Protein AF-A0A4R6UZA6-F1 (afdb_monomer_lite)

Sequence (326 aa):
MNHCKLQTLCSRYFSSGPSLLAKDLDRCASNLVLSRLASITNTPISRVKLTTLRELEGTIFPQSSVNSPSRFFLPLGVYHRLRTRFGLMCCPECLANDTAPYFRRSWRFSLLGICPIHKTPLHDHCHQCGFSYAIVRTLIGNSFRFNPQSVCLCSKCGADVRLDTTLGWYDASEREKELLIETACNLRLLFDGKLMPLVHDACSMRSFIDVLERLSRTMVSKRHGAGVHVLQKAVYSAAGINAPNTATENLLERFSPAVRMKAVAAAYWLLSDWPSRLERIDQKTPLWSSALIQNIHRIPSWYGEPIYRICYRPLASSQAKRAKAV

Structure (mmCIF, N/CA/C/O backbone):
data_AF-A0A4R6UZA6-F1
#
_entry.id   AF-A0A4R6UZA6-F1
#
loop_
_atom_site.group_PDB
_atom_site.id
_atom_site.type_symbol
_atom_site.label_atom_id
_atom_site.label_alt_id
_atom_site.label_comp_id
_atom_site.label_asym_id
_atom_site.label_entity_id
_atom_site.label_seq_id
_atom_site.pdbx_PDB_ins_code
_atom_site.Cartn_x
_atom_site.Cartn_y
_atom_site.Cartn_z
_atom_site.occupancy
_atom_site.B_iso_or_equiv
_atom_site.auth_seq_id
_atom_site.auth_comp_id
_atom_site.auth_asym_id
_atom_site.auth_atom_id
_atom_site.pdbx_PDB_model_num
ATOM 1 N N . MET A 1 1 ? 22.081 6.750 -26.168 1.00 55.97 1 MET A N 1
ATOM 2 C CA . MET A 1 1 ? 21.883 5.568 -25.289 1.00 55.97 1 MET A CA 1
ATOM 3 C C . MET A 1 1 ? 20.422 5.099 -25.173 1.00 55.97 1 MET A C 1
ATOM 5 O O . MET A 1 1 ? 20.205 4.061 -24.557 1.00 55.97 1 MET A O 1
ATOM 9 N N . ASN A 1 2 ? 19.436 5.772 -25.789 1.00 52.69 2 ASN A N 1
ATOM 10 C CA . ASN A 1 2 ? 17.998 5.652 -25.458 1.00 52.69 2 ASN A CA 1
ATOM 11 C C . ASN A 1 2 ? 17.301 4.305 -25.744 1.00 52.69 2 ASN A C 1
ATOM 13 O O . ASN A 1 2 ? 16.106 4.185 -25.509 1.00 52.69 2 ASN A O 1
ATOM 17 N N . HIS A 1 3 ? 18.024 3.277 -26.193 1.00 64.12 3 HIS A N 1
ATOM 18 C CA . HIS A 1 3 ? 17.453 1.955 -26.481 1.00 64.12 3 HIS A CA 1
ATOM 19 C C . HIS A 1 3 ? 18.346 0.794 -26.022 1.00 64.12 3 HIS A C 1
ATOM 21 O O . HIS A 1 3 ? 18.131 -0.341 -26.442 1.00 64.12 3 HIS A O 1
ATOM 27 N N . CYS A 1 4 ? 19.355 1.052 -25.180 1.00 74.00 4 CYS A N 1
ATOM 28 C CA . CYS A 1 4 ? 20.200 -0.005 -24.623 1.00 74.00 4 CYS A CA 1
ATOM 29 C C . CYS A 1 4 ? 19.380 -0.887 -23.671 1.00 74.00 4 CYS A C 1
ATOM 31 O O . CYS A 1 4 ? 18.684 -0.379 -22.791 1.00 74.00 4 CYS A O 1
ATOM 33 N N . LYS A 1 5 ? 19.462 -2.209 -23.828 1.00 79.31 5 LYS A N 1
ATOM 34 C CA . LYS A 1 5 ? 18.774 -3.151 -22.941 1.00 79.31 5 LYS A CA 1
ATOM 35 C C . LYS A 1 5 ? 19.305 -3.065 -21.509 1.00 79.31 5 LYS A C 1
ATOM 37 O O . LYS A 1 5 ? 20.501 -2.870 -21.304 1.00 79.31 5 LYS A O 1
ATOM 42 N N . LEU A 1 6 ? 18.432 -3.294 -20.523 1.00 80.50 6 LEU A N 1
ATOM 43 C CA . LEU A 1 6 ? 18.773 -3.203 -19.099 1.00 80.50 6 LEU A CA 1
ATOM 44 C C . LEU A 1 6 ? 19.989 -4.067 -18.730 1.00 80.50 6 LEU A C 1
ATOM 46 O O . LEU A 1 6 ? 20.909 -3.578 -18.085 1.00 80.50 6 LEU A O 1
ATOM 50 N N . GLN A 1 7 ? 20.041 -5.321 -19.189 1.00 79.88 7 GLN A N 1
ATOM 51 C CA . GLN A 1 7 ? 21.187 -6.202 -18.936 1.00 79.88 7 GLN A CA 1
ATOM 52 C C . GLN A 1 7 ? 22.490 -5.646 -19.525 1.00 79.88 7 GLN A C 1
ATOM 54 O O . GLN A 1 7 ? 23.511 -5.632 -18.845 1.00 79.88 7 GLN A O 1
ATOM 59 N N . THR A 1 8 ? 22.457 -5.159 -20.767 1.00 81.88 8 THR A N 1
ATOM 60 C CA . THR A 1 8 ? 23.622 -4.569 -21.437 1.00 81.88 8 THR A CA 1
ATOM 61 C C . THR A 1 8 ? 24.081 -3.299 -20.732 1.00 81.88 8 THR A C 1
ATOM 63 O O . THR A 1 8 ? 25.277 -3.118 -20.519 1.00 81.88 8 THR A O 1
ATOM 66 N N . LEU A 1 9 ? 23.144 -2.443 -20.323 1.00 84.94 9 LEU A N 1
ATOM 67 C CA . LEU A 1 9 ? 23.428 -1.244 -19.544 1.00 84.94 9 LEU A CA 1
ATOM 68 C C . LEU A 1 9 ? 24.079 -1.606 -18.203 1.00 84.94 9 LEU A C 1
ATOM 70 O O . LEU A 1 9 ? 25.122 -1.051 -17.862 1.00 84.94 9 LEU A O 1
ATOM 74 N N . CYS A 1 10 ? 23.526 -2.583 -17.481 1.00 84.94 10 CYS A N 1
ATOM 75 C CA . CYS A 1 10 ? 24.093 -3.053 -16.222 1.00 84.94 10 CYS A CA 1
ATOM 76 C C . CYS A 1 10 ? 25.506 -3.618 -16.403 1.00 84.94 10 CYS A C 1
ATOM 78 O O . CYS A 1 10 ? 26.404 -3.209 -15.677 1.00 84.94 10 CYS A O 1
ATOM 80 N N . SER A 1 11 ? 25.728 -4.504 -17.376 1.00 83.94 11 SER A N 1
ATOM 81 C CA . SER A 1 11 ? 27.045 -5.113 -17.602 1.00 83.94 11 SER A CA 1
ATOM 82 C C . SER A 1 11 ? 28.102 -4.123 -18.098 1.00 83.94 11 SER A C 1
ATOM 84 O O . SER A 1 11 ? 29.268 -4.276 -17.759 1.00 83.94 11 SER A O 1
ATOM 86 N N . ARG A 1 12 ? 27.724 -3.116 -18.899 1.00 85.94 12 ARG A N 1
ATOM 87 C CA . ARG A 1 12 ? 28.678 -2.137 -19.451 1.00 85.94 12 ARG A CA 1
ATOM 88 C C . ARG A 1 12 ? 29.048 -1.031 -18.472 1.00 85.94 12 ARG A C 1
ATOM 90 O O . ARG A 1 12 ? 30.181 -0.566 -18.489 1.00 85.94 12 ARG A O 1
ATOM 97 N N . TYR A 1 13 ? 28.095 -0.570 -17.663 1.00 86.69 13 TYR A N 1
ATOM 98 C CA . TYR A 1 13 ? 28.275 0.649 -16.867 1.00 86.69 13 TYR A CA 1
ATOM 99 C C . TYR A 1 13 ? 28.422 0.406 -15.365 1.00 86.69 13 TYR A C 1
ATOM 101 O O . TYR A 1 13 ? 28.757 1.352 -14.647 1.00 86.69 13 TYR A O 1
ATOM 109 N N . PHE A 1 14 ? 28.212 -0.829 -14.896 1.00 85.75 14 PHE A N 1
ATOM 110 C CA . PHE A 1 14 ? 28.320 -1.194 -13.487 1.00 85.75 14 PHE A CA 1
ATOM 111 C C . PHE A 1 14 ? 29.188 -2.446 -13.321 1.00 85.75 14 PHE A C 1
ATOM 113 O O . PHE A 1 14 ? 28.851 -3.516 -13.822 1.00 85.75 14 PHE A O 1
ATOM 120 N N . SER A 1 15 ? 30.255 -2.345 -12.523 1.00 75.25 15 SER A N 1
ATOM 121 C CA . SER A 1 15 ? 31.192 -3.450 -12.242 1.00 75.25 15 SER A CA 1
ATOM 122 C C . SER A 1 15 ? 30.525 -4.680 -11.609 1.00 75.25 15 SER A C 1
ATOM 124 O O . SER A 1 15 ? 31.067 -5.777 -11.625 1.00 75.25 15 SER A O 1
ATOM 126 N N . SER A 1 16 ? 29.322 -4.508 -11.060 1.00 72.00 16 SER A N 1
ATOM 127 C CA . SER A 1 16 ? 28.500 -5.554 -10.446 1.00 72.00 16 SER A CA 1
ATOM 128 C C . SER A 1 16 ? 27.222 -5.846 -11.248 1.00 72.00 16 SER A C 1
ATOM 130 O O . SER A 1 16 ? 26.222 -6.267 -10.675 1.00 72.00 16 SER A O 1
ATOM 132 N N . GLY A 1 17 ? 27.208 -5.595 -12.562 1.00 70.50 17 GLY A N 1
ATOM 133 C CA . GLY A 1 17 ? 26.006 -5.637 -13.409 1.00 70.50 17 GLY A CA 1
ATOM 134 C C . GLY A 1 17 ? 25.072 -6.841 -13.177 1.00 70.50 17 GLY A C 1
ATOM 135 O O . GLY A 1 17 ? 23.903 -6.636 -12.839 1.00 70.50 17 GLY A O 1
ATOM 136 N N . PRO A 1 18 ? 25.554 -8.097 -13.274 1.00 68.00 18 PRO A N 1
ATOM 137 C CA . PRO A 1 18 ? 24.722 -9.281 -13.041 1.00 68.00 18 PRO A CA 1
ATOM 138 C C . PRO A 1 18 ? 24.167 -9.409 -11.614 1.00 68.00 18 PRO A C 1
ATOM 140 O O . PRO A 1 18 ? 23.061 -9.924 -11.440 1.00 68.00 18 PRO A O 1
ATOM 143 N N . SER A 1 19 ? 24.899 -8.944 -10.596 1.00 76.50 19 SER A N 1
ATOM 144 C CA . SER A 1 19 ? 24.454 -8.984 -9.195 1.00 76.50 19 SER A CA 1
ATOM 145 C C . SER A 1 19 ? 23.579 -7.787 -8.817 1.00 76.50 19 SER A C 1
ATOM 147 O O . SER A 1 19 ? 22.820 -7.866 -7.854 1.00 76.50 19 SER A O 1
ATOM 149 N N . LEU A 1 20 ? 23.612 -6.706 -9.600 1.00 80.38 20 LEU A N 1
ATOM 150 C CA . LEU A 1 20 ? 22.727 -5.553 -9.455 1.00 80.38 20 LEU A CA 1
ATOM 151 C C . LEU A 1 20 ? 21.268 -5.939 -9.749 1.00 80.38 20 LEU A C 1
ATOM 153 O O . LEU A 1 20 ? 20.370 -5.626 -8.973 1.00 80.38 20 LEU A O 1
ATOM 157 N N . LEU A 1 21 ? 21.038 -6.706 -10.818 1.00 78.56 21 LEU A N 1
ATOM 158 C CA . LEU A 1 21 ? 19.702 -7.182 -11.216 1.00 78.56 21 LEU A CA 1
ATOM 159 C C . LEU A 1 21 ? 19.112 -8.242 -10.268 1.00 78.56 21 LEU A C 1
ATOM 161 O O . LEU A 1 21 ? 17.905 -8.495 -10.282 1.00 78.56 21 LEU A O 1
ATOM 165 N N . ALA A 1 22 ? 19.960 -8.837 -9.427 1.00 77.50 22 ALA A N 1
ATOM 166 C CA . ALA A 1 22 ? 19.591 -9.785 -8.379 1.00 77.50 22 ALA A CA 1
ATOM 167 C C . ALA A 1 22 ? 19.233 -9.103 -7.041 1.00 77.50 22 ALA A C 1
ATOM 169 O O . ALA A 1 22 ? 19.093 -9.779 -6.026 1.00 77.50 22 ALA A O 1
ATOM 170 N N . LYS A 1 23 ? 19.100 -7.770 -7.012 1.00 80.44 23 LYS A N 1
ATOM 171 C CA . LYS A 1 23 ? 18.716 -6.994 -5.822 1.00 80.44 23 LYS A CA 1
ATOM 172 C C . LYS A 1 23 ? 17.349 -6.330 -6.002 1.00 80.44 23 LYS A C 1
ATOM 174 O O . LYS A 1 23 ? 16.778 -6.282 -7.096 1.00 80.44 23 LYS A O 1
ATOM 179 N N . ASP A 1 24 ? 16.793 -5.836 -4.902 1.00 83.44 24 ASP A N 1
ATOM 180 C CA . ASP A 1 24 ? 15.684 -4.880 -4.911 1.00 83.44 24 ASP A CA 1
ATOM 181 C C . ASP A 1 24 ? 16.270 -3.470 -5.062 1.00 83.44 24 ASP A C 1
ATOM 183 O O . ASP A 1 24 ? 16.687 -2.860 -4.080 1.00 83.44 24 ASP A O 1
ATOM 187 N N . LEU A 1 25 ? 16.412 -2.993 -6.303 1.00 83.62 25 LEU A N 1
ATOM 188 C CA . LEU A 1 25 ? 17.074 -1.712 -6.586 1.00 83.62 25 LEU A CA 1
ATOM 189 C C . LEU A 1 25 ? 16.286 -0.514 -6.070 1.00 83.62 25 LEU A C 1
ATOM 191 O O . LEU A 1 25 ? 16.897 0.469 -5.660 1.00 83.62 25 LEU A O 1
ATOM 195 N N . ASP A 1 26 ? 14.962 -0.628 -6.008 1.00 85.44 26 ASP A N 1
ATOM 196 C CA . ASP A 1 26 ? 14.111 0.421 -5.460 1.00 85.44 26 ASP A CA 1
ATOM 197 C C . ASP A 1 26 ? 14.469 0.713 -3.996 1.00 85.44 26 ASP A C 1
ATOM 199 O O . ASP A 1 26 ? 14.337 1.848 -3.541 1.00 85.44 26 ASP A O 1
ATOM 203 N N . ARG A 1 27 ? 14.944 -0.299 -3.257 1.00 80.88 27 ARG A N 1
ATOM 204 C CA . ARG A 1 27 ? 15.286 -0.192 -1.833 1.00 80.88 27 ARG A CA 1
ATOM 205 C C . ARG A 1 27 ? 16.790 -0.119 -1.561 1.00 80.88 27 ARG A C 1
ATOM 207 O O . ARG A 1 27 ? 17.230 0.665 -0.727 1.00 80.88 27 ARG A O 1
ATOM 214 N N . CYS A 1 28 ? 17.578 -0.947 -2.240 1.00 80.69 28 CYS A N 1
ATOM 215 C CA . CYS A 1 28 ? 18.970 -1.227 -1.880 1.00 80.69 28 CYS A CA 1
ATOM 216 C C . CYS A 1 28 ? 20.000 -0.582 -2.821 1.00 80.69 28 CYS A C 1
ATOM 218 O O . CYS A 1 28 ? 21.186 -0.914 -2.738 1.00 80.69 28 CYS A O 1
ATOM 220 N N . ALA A 1 29 ? 19.588 0.301 -3.738 1.00 85.00 29 ALA A N 1
ATOM 221 C CA . ALA A 1 29 ? 20.534 1.022 -4.585 1.00 85.00 29 ALA A CA 1
ATOM 222 C C . ALA A 1 29 ? 21.466 1.906 -3.736 1.00 85.00 29 ALA A C 1
ATOM 224 O O . ALA A 1 29 ? 21.024 2.726 -2.929 1.00 85.00 29 ALA A O 1
ATOM 225 N N . SER A 1 30 ? 22.777 1.733 -3.916 1.00 87.06 30 SER A N 1
ATOM 226 C CA . SER A 1 30 ? 23.778 2.571 -3.254 1.00 87.06 30 SER A CA 1
ATOM 227 C C . SER A 1 30 ? 23.878 3.936 -3.934 1.00 87.06 30 SER A C 1
ATOM 229 O O . SER A 1 30 ? 23.600 4.067 -5.127 1.00 87.06 30 SER A O 1
ATOM 231 N N . ASN A 1 31 ? 24.358 4.950 -3.207 1.00 88.25 31 ASN A N 1
ATOM 232 C CA . ASN A 1 31 ? 24.599 6.278 -3.784 1.00 88.25 31 ASN A CA 1
ATOM 233 C C . ASN A 1 31 ? 25.536 6.215 -4.999 1.00 88.25 31 ASN A C 1
ATOM 235 O O . ASN A 1 31 ? 25.329 6.941 -5.961 1.00 88.25 31 ASN A O 1
ATOM 239 N N . LEU A 1 32 ? 26.511 5.299 -4.999 1.00 90.06 32 LEU A N 1
ATOM 240 C CA . LEU A 1 32 ? 27.400 5.079 -6.140 1.00 90.06 32 LEU A CA 1
ATOM 241 C C . LEU A 1 32 ? 26.639 4.583 -7.380 1.00 90.06 32 LEU A C 1
ATOM 243 O O . LEU A 1 32 ? 26.865 5.088 -8.478 1.00 90.06 32 LEU A O 1
ATOM 247 N N . VAL A 1 33 ? 25.699 3.644 -7.210 1.00 90.56 33 VAL A N 1
ATOM 248 C CA . VAL A 1 33 ? 24.830 3.181 -8.305 1.00 90.56 33 VAL A CA 1
ATOM 249 C C . VAL A 1 33 ? 23.961 4.327 -8.824 1.00 90.56 33 VAL A C 1
ATOM 251 O O . VAL A 1 33 ? 23.876 4.514 -10.035 1.00 90.56 33 VAL A O 1
ATOM 254 N N . LEU A 1 34 ? 23.354 5.117 -7.934 1.00 91.69 34 LEU A N 1
ATOM 255 C CA . LEU A 1 34 ? 22.479 6.229 -8.323 1.00 91.69 34 LEU A CA 1
ATOM 256 C C . LEU A 1 34 ? 23.245 7.349 -9.039 1.00 91.69 34 LEU A C 1
ATOM 258 O O . LEU A 1 34 ? 22.793 7.818 -10.080 1.00 91.69 34 LEU A O 1
ATOM 262 N N . SER A 1 35 ? 24.422 7.741 -8.542 1.00 92.94 35 SER A N 1
ATOM 263 C CA . SER A 1 35 ? 25.284 8.742 -9.188 1.00 92.94 35 SER A CA 1
ATOM 264 C C . SER A 1 35 ? 25.764 8.277 -10.558 1.00 92.94 35 SER A C 1
ATOM 266 O O . SER A 1 35 ? 25.771 9.053 -11.515 1.00 92.94 35 SER A O 1
ATOM 268 N N . ARG A 1 36 ? 26.115 6.991 -10.689 1.00 92.56 36 ARG A N 1
ATOM 269 C CA . ARG A 1 36 ? 26.485 6.420 -11.985 1.00 92.56 36 ARG A CA 1
ATOM 270 C C . ARG A 1 36 ? 25.299 6.412 -12.946 1.00 92.56 36 ARG A C 1
ATOM 272 O O . ARG A 1 36 ? 25.479 6.787 -14.099 1.00 92.56 36 ARG A O 1
ATOM 279 N N . LEU A 1 37 ? 24.105 6.042 -12.474 1.00 91.38 37 LEU A N 1
ATOM 280 C CA . LEU A 1 37 ? 22.878 6.069 -13.269 1.00 91.38 37 LEU A CA 1
ATOM 281 C C . LEU A 1 37 ? 22.564 7.491 -13.763 1.00 91.38 37 LEU A C 1
ATOM 283 O O . LEU A 1 37 ? 22.352 7.678 -14.953 1.00 91.38 37 LEU A O 1
ATOM 287 N N . ALA A 1 38 ? 22.635 8.488 -12.878 1.00 94.31 38 ALA A N 1
ATOM 288 C CA . ALA A 1 38 ? 22.454 9.901 -13.215 1.00 94.31 38 ALA A CA 1
ATOM 289 C C . ALA A 1 38 ? 23.416 10.372 -14.318 1.00 94.31 38 ALA A C 1
ATOM 291 O O . ALA A 1 38 ? 22.995 11.016 -15.279 1.00 94.31 38 ALA A O 1
ATOM 292 N N . SER A 1 39 ? 24.693 9.992 -14.210 1.00 93.44 39 SER A N 1
ATOM 293 C CA . SER A 1 39 ? 25.719 10.320 -15.203 1.00 93.44 39 SER A CA 1
ATOM 294 C C . SER A 1 39 ? 25.441 9.682 -16.569 1.00 93.44 39 SER A C 1
ATOM 296 O O . SER A 1 39 ? 25.481 10.378 -17.580 1.00 93.44 39 SER A O 1
ATOM 298 N N . ILE A 1 40 ? 25.114 8.384 -16.627 1.00 91.19 40 ILE A N 1
ATOM 299 C CA . ILE A 1 40 ? 24.911 7.688 -17.912 1.00 91.19 40 ILE A CA 1
ATOM 300 C C . ILE A 1 40 ? 23.592 8.064 -18.599 1.00 91.19 40 ILE A C 1
ATOM 302 O O . ILE A 1 40 ? 23.514 8.014 -19.825 1.00 91.19 40 ILE A O 1
ATOM 306 N N . THR A 1 41 ? 22.552 8.428 -17.840 1.00 89.38 41 THR A N 1
ATOM 307 C CA . THR A 1 41 ? 21.250 8.831 -18.400 1.00 89.38 41 THR A CA 1
ATOM 308 C C . THR A 1 41 ? 21.117 10.339 -18.582 1.00 89.38 41 THR A C 1
ATOM 310 O O . THR A 1 41 ? 20.041 10.799 -18.961 1.00 89.38 41 THR A O 1
ATOM 313 N N . ASN A 1 42 ? 22.170 11.113 -18.286 1.00 92.19 42 ASN A N 1
ATOM 314 C CA . ASN A 1 42 ? 22.140 12.576 -18.250 1.00 92.19 42 ASN A CA 1
ATOM 315 C C . ASN A 1 42 ? 20.913 13.113 -17.487 1.00 92.19 42 ASN A C 1
ATOM 317 O O . ASN A 1 42 ? 20.167 13.969 -17.958 1.00 92.19 42 ASN A O 1
ATOM 321 N N . THR A 1 43 ? 20.633 12.512 -16.331 1.00 94.06 43 THR A N 1
ATOM 322 C CA . THR A 1 43 ? 19.462 12.824 -15.511 1.00 94.06 43 THR A CA 1
ATOM 323 C C . THR A 1 43 ? 19.933 13.390 -14.178 1.00 94.06 43 THR A C 1
ATOM 325 O O . THR A 1 43 ? 20.803 12.780 -13.557 1.00 94.06 43 THR A O 1
ATOM 328 N N . PRO A 1 44 ? 19.357 14.501 -13.682 1.00 95.62 44 PRO A N 1
ATOM 329 C CA . PRO A 1 44 ? 19.719 15.031 -12.374 1.00 95.62 44 PRO A CA 1
ATOM 330 C C . PRO A 1 44 ? 19.610 13.965 -11.281 1.00 95.62 44 PRO A C 1
ATOM 332 O O . PRO A 1 44 ? 18.617 13.233 -11.214 1.00 95.62 44 PRO A O 1
ATOM 335 N N . ILE A 1 45 ? 20.606 13.896 -10.391 1.00 94.31 45 ILE A N 1
ATOM 336 C CA . ILE A 1 45 ? 20.640 12.898 -9.310 1.00 94.31 45 ILE A CA 1
ATOM 337 C C . ILE A 1 45 ? 19.398 12.971 -8.413 1.00 94.31 45 ILE A C 1
ATOM 339 O O . ILE A 1 45 ? 18.918 11.942 -7.947 1.00 94.31 45 ILE A O 1
ATOM 343 N N . SER A 1 46 ? 18.831 14.166 -8.225 1.00 91.38 46 SER A N 1
ATOM 344 C CA . SER A 1 46 ? 17.563 14.371 -7.519 1.00 91.38 46 SER A CA 1
ATOM 345 C C . SER A 1 46 ? 16.419 13.589 -8.170 1.00 91.38 46 SER A C 1
ATOM 347 O O . SER A 1 46 ? 15.696 12.871 -7.487 1.00 91.38 46 SER A O 1
ATOM 349 N N . ARG A 1 47 ? 16.300 13.629 -9.501 1.00 92.00 47 ARG A N 1
ATOM 350 C CA . ARG A 1 47 ? 15.280 12.882 -10.250 1.00 92.00 47 ARG A CA 1
ATOM 351 C C . ARG A 1 47 ? 15.521 11.373 -10.226 1.00 92.00 47 ARG A C 1
ATOM 353 O O . ARG A 1 47 ? 14.560 10.617 -10.150 1.00 92.00 47 ARG A O 1
ATOM 360 N N . VAL A 1 48 ? 16.778 10.931 -10.244 1.00 91.94 48 VAL A N 1
ATOM 361 C CA . VAL A 1 48 ? 17.116 9.504 -10.095 1.00 91.94 48 VAL A CA 1
ATOM 362 C C . VAL A 1 48 ? 16.755 8.993 -8.698 1.00 91.94 48 VAL A C 1
ATOM 364 O O . VAL A 1 48 ? 16.169 7.926 -8.564 1.00 91.94 48 VAL A O 1
ATOM 367 N N . LYS A 1 49 ? 17.024 9.762 -7.639 1.00 89.62 49 LYS A N 1
ATOM 368 C CA . LYS A 1 49 ? 16.621 9.387 -6.274 1.00 89.62 49 LYS A CA 1
ATOM 369 C C . LYS A 1 49 ? 15.105 9.214 -6.137 1.00 89.62 49 LYS A C 1
ATOM 371 O O . LYS A 1 49 ? 14.666 8.285 -5.459 1.00 89.62 49 LYS A O 1
ATOM 376 N N . LEU A 1 50 ? 14.307 10.012 -6.856 1.00 88.25 50 LEU A N 1
ATOM 377 C CA . LEU A 1 50 ? 12.843 9.875 -6.900 1.00 88.25 50 LEU A CA 1
ATOM 378 C C . LEU A 1 50 ? 12.350 8.555 -7.521 1.00 88.25 50 LEU A C 1
ATOM 380 O O . LEU A 1 50 ? 11.181 8.215 -7.348 1.00 88.25 50 LEU A O 1
ATOM 384 N N . THR A 1 51 ? 13.198 7.779 -8.203 1.00 88.56 51 THR A N 1
ATOM 385 C CA . THR A 1 51 ? 12.825 6.430 -8.663 1.00 88.56 51 THR A CA 1
ATOM 386 C C . THR A 1 51 ? 13.030 5.362 -7.586 1.00 88.56 51 THR A C 1
ATOM 388 O O . THR A 1 51 ? 12.645 4.217 -7.791 1.00 88.56 51 THR A O 1
ATOM 391 N N . THR A 1 52 ? 13.615 5.715 -6.437 1.00 88.69 52 THR A N 1
ATOM 392 C CA . THR A 1 52 ? 13.835 4.810 -5.299 1.00 88.69 52 THR A CA 1
ATOM 393 C C . THR A 1 52 ? 12.762 4.993 -4.224 1.00 88.69 52 THR A C 1
ATOM 395 O O . THR A 1 52 ? 12.128 6.047 -4.121 1.00 88.69 52 THR A O 1
ATOM 398 N N . LEU A 1 53 ? 12.559 3.964 -3.402 1.00 86.12 53 LEU A N 1
ATOM 399 C CA . LEU A 1 53 ? 11.709 3.999 -2.208 1.00 86.12 53 LEU A CA 1
ATOM 400 C C . LEU A 1 53 ? 12.409 4.685 -1.029 1.00 86.12 53 LEU A C 1
ATOM 402 O O . LEU A 1 53 ? 11.735 5.244 -0.169 1.00 86.12 53 LEU A O 1
ATOM 406 N N . ARG A 1 54 ? 13.748 4.690 -1.016 1.00 79.56 54 ARG A N 1
ATOM 407 C CA . ARG A 1 54 ? 14.561 5.259 0.067 1.00 79.56 54 ARG A CA 1
ATOM 408 C C . ARG A 1 54 ? 14.344 6.758 0.258 1.00 79.56 54 ARG A C 1
ATOM 410 O O . ARG A 1 54 ? 14.376 7.225 1.385 1.00 79.56 54 ARG A O 1
ATOM 417 N N . GLU A 1 55 ? 14.055 7.498 -0.810 1.00 80.81 55 GLU A N 1
ATOM 418 C CA . GLU A 1 55 ? 13.760 8.940 -0.724 1.00 80.81 55 GLU A CA 1
ATOM 419 C C . GLU A 1 55 ? 12.494 9.247 0.103 1.00 80.81 55 GLU A C 1
ATOM 421 O O . GLU A 1 55 ? 12.295 10.362 0.580 1.00 80.81 55 GLU A O 1
ATOM 426 N N . LEU A 1 56 ? 11.621 8.252 0.286 1.00 78.56 56 LEU A N 1
ATOM 427 C CA . LEU A 1 56 ? 10.417 8.378 1.106 1.00 78.56 56 LEU A CA 1
ATOM 428 C C . LEU A 1 56 ? 10.682 8.024 2.577 1.00 78.56 56 LEU A C 1
ATOM 430 O O . LEU A 1 56 ? 9.883 8.392 3.440 1.00 78.56 56 LEU A O 1
ATOM 434 N N . GLU A 1 57 ? 11.788 7.334 2.872 1.00 76.06 57 GLU A N 1
ATOM 435 C CA . GLU A 1 57 ? 12.224 7.027 4.234 1.00 76.06 57 GLU A CA 1
ATOM 436 C C . GLU A 1 57 ? 12.802 8.285 4.897 1.00 76.06 57 GLU A C 1
ATOM 438 O O . GLU A 1 57 ? 13.639 8.987 4.340 1.00 76.06 57 GLU A O 1
ATOM 443 N N . GLY A 1 58 ? 12.349 8.594 6.108 1.00 71.56 58 GLY A N 1
ATOM 444 C CA . GLY A 1 58 ? 12.680 9.831 6.815 1.00 71.56 58 GLY A CA 1
ATOM 445 C C . GLY A 1 58 ? 11.775 11.013 6.463 1.00 71.56 58 GLY A C 1
ATOM 446 O O . GLY A 1 58 ? 11.608 11.888 7.308 1.00 71.56 58 GLY A O 1
ATOM 447 N N . THR A 1 59 ? 11.118 11.016 5.300 1.00 76.31 59 THR A N 1
ATOM 448 C CA . THR A 1 59 ? 10.160 12.068 4.908 1.00 76.31 59 THR A CA 1
ATOM 449 C C . THR A 1 59 ? 8.729 11.658 5.242 1.00 76.31 59 THR A C 1
ATOM 451 O O . THR A 1 59 ? 8.078 12.294 6.067 1.00 76.31 59 THR A O 1
ATOM 454 N N . ILE A 1 60 ? 8.269 10.554 4.650 1.00 76.75 60 ILE A N 1
ATOM 455 C CA . ILE A 1 60 ? 6.882 10.071 4.726 1.00 76.75 60 ILE A CA 1
ATOM 456 C C . ILE A 1 60 ? 6.808 8.807 5.576 1.00 76.75 60 ILE A C 1
ATOM 458 O O . ILE A 1 60 ? 5.953 8.680 6.451 1.00 76.75 60 ILE A O 1
ATOM 462 N N . PHE A 1 61 ? 7.746 7.890 5.354 1.00 79.00 61 PHE A N 1
ATOM 463 C CA . PHE A 1 61 ? 7.865 6.654 6.111 1.00 79.00 61 PHE A CA 1
ATOM 464 C C . PHE A 1 61 ? 8.971 6.780 7.163 1.00 79.00 61 PHE A C 1
ATOM 466 O O . PHE A 1 61 ? 9.985 7.434 6.915 1.00 79.00 61 PHE A O 1
ATOM 473 N N . PRO A 1 62 ? 8.828 6.155 8.341 1.00 71.12 62 PRO A N 1
ATOM 474 C CA . PRO A 1 62 ? 9.932 5.965 9.275 1.00 71.12 62 PRO A CA 1
ATOM 475 C C . PRO A 1 62 ? 11.167 5.361 8.592 1.00 71.12 62 PRO A C 1
ATOM 477 O O . PRO A 1 62 ? 11.040 4.511 7.710 1.00 71.12 62 PRO A O 1
ATOM 480 N N . GLN A 1 63 ? 12.365 5.776 9.015 1.00 69.38 63 GLN A N 1
ATOM 481 C CA . GLN A 1 63 ? 13.601 5.167 8.524 1.00 69.38 63 GLN A CA 1
ATOM 482 C C . GLN A 1 63 ? 13.626 3.676 8.876 1.00 69.38 63 GLN A C 1
ATOM 484 O O . GLN A 1 63 ? 13.352 3.296 10.017 1.00 69.38 63 GLN A O 1
ATOM 489 N N . SER A 1 64 ? 13.953 2.833 7.896 1.00 63.44 64 SER A N 1
ATOM 490 C CA . SER A 1 64 ? 14.123 1.398 8.098 1.00 63.44 64 SER A CA 1
ATOM 491 C C . SER A 1 64 ? 15.590 1.019 7.924 1.00 63.44 64 SER A C 1
ATOM 493 O O . SER A 1 64 ? 16.299 1.586 7.093 1.00 63.44 64 SER A O 1
ATOM 495 N N . SER A 1 65 ? 16.077 0.056 8.712 1.00 60.62 65 SER A N 1
ATOM 496 C CA . SER A 1 65 ? 17.375 -0.542 8.400 1.00 60.62 65 SER A CA 1
ATOM 497 C C . SER A 1 65 ? 17.255 -1.327 7.090 1.00 60.62 65 SER A C 1
ATOM 499 O O . SER A 1 65 ? 16.206 -1.916 6.805 1.00 60.62 65 SER A O 1
ATOM 501 N N . VAL A 1 66 ? 18.335 -1.384 6.307 1.00 57.66 66 VAL A N 1
ATOM 502 C CA . VAL A 1 66 ? 18.373 -2.092 5.012 1.00 57.66 66 VAL A CA 1
ATOM 503 C C . VAL A 1 66 ? 17.969 -3.571 5.154 1.00 57.66 66 VAL A C 1
ATOM 505 O O . VAL A 1 66 ? 17.402 -4.147 4.227 1.00 57.66 66 VAL A O 1
ATOM 508 N N . ASN A 1 67 ? 18.179 -4.158 6.338 1.00 53.41 67 ASN A N 1
ATOM 509 C CA . ASN A 1 67 ? 17.902 -5.564 6.638 1.00 53.41 67 ASN A CA 1
ATOM 510 C C . ASN A 1 67 ? 16.551 -5.804 7.336 1.00 53.41 67 ASN A C 1
ATOM 512 O O . ASN A 1 67 ? 16.149 -6.953 7.509 1.00 53.41 67 ASN A O 1
ATOM 516 N N . SER A 1 68 ? 15.825 -4.758 7.740 1.00 58.78 68 SER A N 1
ATOM 517 C CA . SER A 1 68 ? 14.511 -4.927 8.370 1.00 58.78 68 SER A CA 1
ATOM 518 C C . SER A 1 68 ? 13.442 -5.276 7.322 1.00 58.78 68 SER A C 1
ATOM 520 O O . SER A 1 68 ? 13.515 -4.800 6.185 1.00 58.78 68 SER A O 1
ATOM 522 N N . PRO A 1 69 ? 12.404 -6.058 7.661 1.00 59.69 69 PRO A N 1
ATOM 523 C CA . PRO A 1 69 ? 11.222 -6.186 6.811 1.00 59.69 69 PRO A CA 1
ATOM 524 C C . PRO A 1 69 ? 10.642 -4.794 6.521 1.00 59.69 69 PRO A C 1
ATOM 526 O O . PRO A 1 69 ? 10.480 -3.991 7.442 1.00 59.69 69 PRO A O 1
ATOM 529 N N . SER A 1 70 ? 10.361 -4.474 5.255 1.00 65.56 70 SER A N 1
ATOM 530 C CA . SER A 1 70 ? 9.793 -3.171 4.903 1.00 65.56 70 SER A CA 1
ATOM 531 C C . SER A 1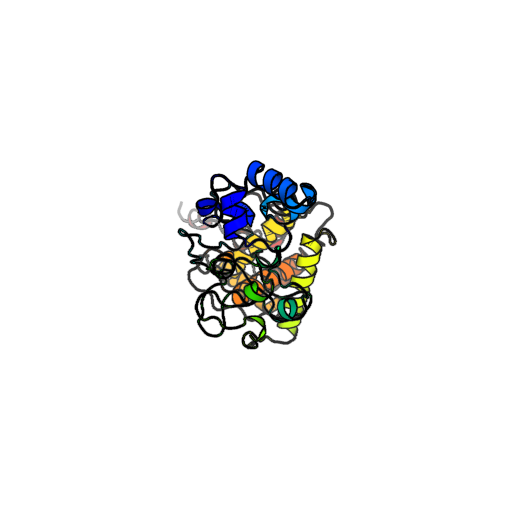 70 ? 8.324 -3.118 5.308 1.00 65.56 70 SER A C 1
ATOM 533 O O . SER A 1 70 ? 7.469 -3.628 4.600 1.00 65.56 70 SER A O 1
ATOM 535 N N . ARG A 1 71 ? 8.030 -2.474 6.439 1.00 77.62 71 ARG A N 1
ATOM 536 C CA . ARG A 1 71 ? 6.660 -2.273 6.958 1.00 77.62 71 ARG A CA 1
ATOM 537 C C . ARG A 1 71 ? 5.757 -1.411 6.056 1.00 77.62 71 ARG A C 1
ATOM 539 O O . ARG A 1 71 ? 4.558 -1.319 6.260 1.00 77.62 71 ARG A O 1
ATOM 546 N N . PHE A 1 72 ? 6.343 -0.717 5.086 1.00 86.81 72 PHE A N 1
ATOM 547 C CA . PHE A 1 72 ? 5.628 0.235 4.225 1.00 86.81 72 PHE A CA 1
ATOM 548 C C . PHE A 1 72 ? 5.709 -0.126 2.744 1.00 86.81 72 PHE A C 1
ATOM 550 O O . PHE A 1 72 ? 5.018 0.462 1.911 1.00 86.81 72 PHE A O 1
ATOM 557 N N . PHE A 1 73 ? 6.543 -1.110 2.408 1.00 88.62 73 PHE A N 1
ATOM 558 C CA . PHE A 1 73 ? 6.798 -1.512 1.035 1.00 88.62 73 PHE A CA 1
ATOM 559 C C . PHE A 1 73 ? 6.588 -3.010 0.892 1.00 88.62 73 PHE A C 1
ATOM 561 O O . PHE A 1 73 ? 7.025 -3.795 1.730 1.00 88.62 73 PHE A O 1
ATOM 568 N N . LEU A 1 74 ? 5.949 -3.420 -0.193 1.00 90.12 74 LEU A N 1
ATOM 569 C CA . LEU A 1 74 ? 5.732 -4.820 -0.494 1.00 90.12 74 LEU A CA 1
ATOM 570 C C . LEU A 1 74 ? 7.081 -5.486 -0.827 1.00 90.12 74 LEU A C 1
ATOM 572 O O . LEU A 1 74 ? 7.827 -4.991 -1.675 1.00 90.12 74 LEU A O 1
ATOM 576 N N . PRO A 1 75 ? 7.450 -6.602 -0.183 1.00 86.12 75 PRO A N 1
ATOM 577 C CA . PRO A 1 75 ? 8.726 -7.252 -0.439 1.00 86.12 75 PRO A CA 1
ATOM 578 C C . PRO A 1 75 ? 8.692 -7.986 -1.782 1.00 86.12 75 PRO A C 1
ATOM 580 O O . PRO A 1 75 ? 7.769 -8.747 -2.052 1.00 86.12 75 PRO A O 1
ATOM 583 N N . LEU A 1 76 ? 9.739 -7.842 -2.600 1.00 84.50 76 LEU A N 1
ATOM 584 C CA . LEU A 1 76 ? 9.869 -8.599 -3.857 1.00 84.50 76 LEU A CA 1
ATOM 585 C C . LEU A 1 76 ? 10.233 -10.079 -3.651 1.00 84.50 76 LEU A C 1
ATOM 587 O O . LEU A 1 76 ? 10.112 -10.875 -4.581 1.00 84.50 76 LEU A O 1
ATOM 591 N N . GLY A 1 77 ? 10.714 -10.452 -2.459 1.00 79.19 77 GLY A N 1
ATOM 592 C CA . GLY A 1 77 ? 11.163 -11.817 -2.171 1.00 79.19 77 GLY A CA 1
ATOM 593 C C . GLY A 1 77 ? 12.301 -12.252 -3.087 1.00 79.19 77 GLY A C 1
ATOM 594 O O . GLY A 1 77 ? 12.170 -13.236 -3.816 1.00 79.19 77 GLY A O 1
ATOM 595 N N . VAL A 1 78 ? 13.377 -11.468 -3.115 1.00 71.88 78 VAL A N 1
ATOM 596 C CA . VAL A 1 78 ? 14.472 -11.665 -4.066 1.00 71.88 78 VAL A CA 1
ATOM 597 C C . VAL A 1 78 ? 15.315 -12.860 -3.646 1.00 71.88 78 VAL A C 1
ATOM 599 O O . VAL A 1 78 ? 15.979 -12.817 -2.615 1.00 71.88 78 VAL A O 1
ATOM 602 N N . TYR A 1 79 ? 15.291 -13.915 -4.455 1.00 63.94 79 TYR A N 1
ATOM 603 C CA . TYR A 1 79 ? 16.181 -15.065 -4.329 1.00 63.94 79 TYR A CA 1
ATOM 604 C C . TYR A 1 79 ? 16.880 -15.270 -5.674 1.00 63.94 79 TYR A C 1
ATOM 606 O O . TYR A 1 79 ? 16.244 -15.626 -6.668 1.00 63.94 79 TYR A O 1
ATOM 614 N N . HIS A 1 80 ? 18.174 -14.948 -5.743 1.00 67.94 80 HIS A N 1
ATOM 615 C CA . HIS A 1 80 ? 18.893 -14.750 -7.006 1.00 67.94 80 HIS A CA 1
ATOM 616 C C . HIS A 1 80 ? 18.137 -13.794 -7.952 1.00 67.94 80 HIS A C 1
ATOM 618 O O . HIS A 1 80 ? 18.012 -12.607 -7.668 1.00 67.94 80 HIS A O 1
ATOM 624 N N . ARG A 1 81 ? 17.617 -14.289 -9.084 1.00 63.19 81 ARG A N 1
ATOM 625 C CA . ARG A 1 81 ? 16.810 -13.510 -10.046 1.00 63.19 81 ARG A CA 1
ATOM 626 C C . ARG A 1 81 ? 15.305 -13.784 -9.927 1.00 63.19 81 ARG A C 1
ATOM 628 O O . ARG A 1 81 ? 14.521 -13.222 -10.692 1.00 63.19 81 ARG A O 1
ATOM 635 N N . LEU A 1 82 ? 14.898 -14.654 -9.003 1.00 65.25 82 LEU A N 1
ATOM 636 C CA . LEU A 1 82 ? 13.502 -15.004 -8.765 1.00 65.25 82 LEU A CA 1
ATOM 637 C C . LEU A 1 82 ? 12.853 -13.995 -7.815 1.00 65.25 82 LEU A C 1
ATOM 639 O O . LEU A 1 82 ? 13.474 -13.513 -6.866 1.00 65.25 82 LEU A O 1
ATOM 643 N N . ARG A 1 83 ? 11.585 -13.684 -8.088 1.00 77.31 83 ARG A N 1
ATOM 644 C CA . ARG A 1 83 ? 10.734 -12.823 -7.264 1.00 77.31 83 ARG A CA 1
ATOM 645 C C . ARG A 1 83 ? 9.676 -13.717 -6.631 1.00 77.31 83 ARG A C 1
ATOM 647 O O . ARG A 1 83 ? 8.679 -14.056 -7.256 1.00 77.31 83 ARG A O 1
ATOM 654 N N . THR A 1 84 ? 9.955 -14.186 -5.421 1.00 78.62 84 THR A N 1
ATOM 655 C CA . THR A 1 84 ? 9.152 -15.216 -4.732 1.00 78.62 84 THR A CA 1
ATOM 656 C C . THR A 1 84 ? 7.921 -14.650 -4.022 1.00 78.62 84 THR A C 1
ATOM 658 O O . THR A 1 84 ? 7.174 -15.388 -3.387 1.00 78.62 84 THR A O 1
ATOM 661 N N . ARG A 1 85 ? 7.714 -13.331 -4.092 1.00 85.25 85 ARG A N 1
ATOM 662 C CA . ARG A 1 85 ? 6.618 -12.618 -3.431 1.00 85.25 85 ARG A CA 1
ATOM 663 C C . ARG A 1 85 ? 5.925 -11.676 -4.414 1.00 85.25 85 ARG A C 1
ATOM 665 O O . ARG A 1 85 ? 6.529 -11.237 -5.392 1.00 85.25 85 ARG A O 1
ATOM 672 N N . PHE A 1 86 ? 4.685 -11.320 -4.100 1.00 89.38 86 PHE A N 1
ATOM 673 C CA . PHE A 1 86 ? 3.836 -10.402 -4.866 1.00 89.38 86 PHE A CA 1
ATOM 674 C C . PHE A 1 86 ? 4.151 -8.935 -4.532 1.00 89.38 86 PHE A C 1
ATOM 676 O O . PHE A 1 86 ? 3.303 -8.145 -4.132 1.00 89.38 86 PHE A O 1
ATOM 683 N N . GLY A 1 87 ? 5.438 -8.588 -4.620 1.00 89.69 87 GLY A N 1
ATOM 684 C CA . GLY A 1 87 ? 5.955 -7.299 -4.165 1.00 89.69 87 GLY A CA 1
ATOM 685 C C . GLY A 1 87 ? 5.679 -6.127 -5.105 1.00 89.69 87 GLY A C 1
ATOM 686 O O . GLY A 1 87 ? 6.034 -4.993 -4.796 1.00 89.69 87 GLY A O 1
ATOM 687 N N . LEU A 1 88 ? 5.125 -6.390 -6.280 1.00 91.31 88 LEU A N 1
ATOM 688 C CA . LEU A 1 88 ? 4.935 -5.416 -7.338 1.00 91.31 88 LEU A CA 1
ATOM 689 C C . LEU A 1 88 ? 3.508 -5.542 -7.842 1.00 91.31 88 LEU A C 1
ATOM 691 O O . LEU A 1 88 ? 3.095 -6.638 -8.212 1.00 91.31 88 LEU A O 1
ATOM 695 N N . MET A 1 89 ? 2.795 -4.422 -7.875 1.00 93.62 89 MET A N 1
ATOM 696 C CA . MET A 1 89 ? 1.435 -4.367 -8.394 1.00 93.62 89 MET A CA 1
ATOM 697 C C . MET A 1 89 ? 1.346 -3.506 -9.653 1.00 93.62 89 MET A C 1
ATOM 699 O O . MET A 1 89 ? 2.264 -2.734 -9.933 1.00 93.62 89 MET A O 1
ATOM 703 N N . CYS A 1 90 ? 0.233 -3.587 -10.377 1.00 94.19 90 CYS A N 1
ATOM 704 C CA . CYS A 1 90 ? -0.103 -2.671 -11.459 1.00 94.19 90 CYS A CA 1
ATOM 705 C C . CYS A 1 90 ? -1.599 -2.409 -11.596 1.00 94.19 90 CYS A C 1
ATOM 707 O O . CYS A 1 90 ? -2.431 -3.196 -11.156 1.00 94.19 90 CYS A O 1
ATOM 709 N N . CYS A 1 91 ? -1.918 -1.298 -12.256 1.00 94.44 91 CYS A N 1
ATOM 710 C CA . CYS A 1 91 ? -3.220 -1.075 -12.868 1.00 94.44 91 CYS A CA 1
ATOM 711 C C . CYS A 1 91 ? -3.084 -1.367 -14.376 1.00 94.44 91 CYS A C 1
ATOM 713 O O . CYS A 1 91 ? -2.301 -0.665 -15.031 1.00 94.44 91 CYS A O 1
ATOM 715 N N . PRO A 1 92 ? -3.794 -2.375 -14.919 1.00 93.25 92 PRO A N 1
ATOM 716 C CA . PRO A 1 92 ? -3.773 -2.703 -16.348 1.00 93.25 92 PRO A CA 1
ATOM 717 C C . PRO A 1 92 ? -4.096 -1.501 -17.243 1.00 93.25 92 PRO A C 1
ATOM 719 O O . PRO A 1 92 ? -3.386 -1.244 -18.212 1.00 93.25 92 PRO A O 1
ATOM 722 N N . GLU A 1 93 ? -5.088 -0.697 -16.857 1.00 94.19 93 GLU A N 1
ATOM 723 C CA . GLU A 1 93 ? -5.522 0.486 -17.609 1.00 94.19 93 GLU A CA 1
ATOM 724 C C . GLU A 1 93 ? -4.461 1.599 -17.623 1.00 94.19 93 GLU A C 1
ATOM 726 O O . GLU A 1 93 ? -4.227 2.227 -18.653 1.00 94.19 93 GLU A O 1
ATOM 731 N N . CYS A 1 94 ? -3.746 1.821 -16.510 1.00 95.19 94 CYS A N 1
ATOM 732 C CA . CYS A 1 94 ? -2.594 2.732 -16.502 1.00 95.19 94 CYS A CA 1
ATOM 733 C C . CYS A 1 94 ? -1.514 2.275 -17.486 1.00 95.19 94 CYS A C 1
ATOM 735 O O . CYS A 1 94 ? -0.958 3.102 -18.199 1.00 95.19 94 CYS A O 1
ATOM 737 N N . LEU A 1 95 ? -1.210 0.975 -17.518 1.00 94.62 95 LEU A N 1
ATOM 738 C CA . LEU A 1 95 ? -0.206 0.434 -18.435 1.00 94.62 95 LEU A CA 1
ATOM 739 C C . LEU A 1 95 ? -0.663 0.507 -19.898 1.00 94.62 95 LEU A C 1
ATOM 741 O O . LEU A 1 95 ? 0.173 0.712 -20.771 1.00 94.62 95 LEU A O 1
ATOM 745 N N . ALA A 1 96 ? -1.961 0.348 -20.171 1.00 94.00 96 ALA A N 1
ATOM 746 C CA . ALA A 1 96 ? -2.529 0.479 -21.511 1.00 94.00 96 ALA A CA 1
ATOM 747 C C . ALA A 1 96 ? -2.502 1.927 -22.026 1.00 94.00 96 ALA A C 1
ATOM 749 O O . ALA A 1 96 ? -2.200 2.149 -23.196 1.00 94.00 96 ALA A O 1
ATOM 750 N N . ASN A 1 97 ? -2.762 2.899 -21.147 1.00 94.88 97 ASN A N 1
ATOM 751 C CA . ASN A 1 97 ? -2.808 4.319 -21.504 1.00 94.88 97 ASN A CA 1
ATOM 752 C C . ASN A 1 97 ? -1.418 4.976 -21.587 1.00 94.88 97 ASN A C 1
ATOM 754 O O . ASN A 1 97 ? -1.275 6.044 -22.183 1.00 94.88 97 ASN A O 1
ATOM 758 N N . ASP A 1 98 ? -0.387 4.378 -20.985 1.00 94.56 98 ASP A N 1
ATOM 759 C CA . ASP A 1 98 ? 0.974 4.912 -21.020 1.00 94.56 98 ASP A CA 1
ATOM 760 C C . ASP A 1 98 ? 1.609 4.703 -22.416 1.00 94.56 98 ASP A C 1
ATOM 762 O O . ASP A 1 98 ? 1.792 3.576 -22.876 1.00 94.56 98 ASP A O 1
ATOM 766 N N . THR A 1 99 ? 2.068 5.781 -23.066 1.00 92.38 99 THR A N 1
ATOM 767 C CA . THR A 1 99 ? 2.836 5.693 -24.331 1.00 92.38 99 THR A CA 1
ATOM 768 C C . THR A 1 99 ? 4.102 4.839 -24.178 1.00 92.38 99 THR A C 1
ATOM 770 O O . THR A 1 99 ? 4.477 4.077 -25.070 1.00 92.38 99 THR A O 1
ATOM 773 N N . ALA A 1 100 ? 4.759 4.952 -23.023 1.00 91.00 100 ALA A N 1
ATOM 774 C CA . ALA A 1 100 ? 5.874 4.114 -22.607 1.00 91.00 100 ALA A CA 1
ATOM 775 C C . ALA A 1 100 ? 5.523 3.495 -21.243 1.00 91.00 100 ALA A C 1
ATOM 777 O O . ALA A 1 100 ? 5.762 4.137 -20.216 1.00 91.00 100 ALA A O 1
ATOM 778 N N . PRO A 1 101 ? 4.935 2.284 -21.220 1.00 93.00 101 PRO A N 1
ATOM 779 C CA . PRO A 1 101 ? 4.451 1.673 -19.991 1.00 93.00 101 PRO A CA 1
ATOM 780 C C . PRO A 1 101 ? 5.566 1.486 -18.968 1.00 93.00 101 PRO A C 1
ATOM 782 O O . PRO A 1 101 ? 6.683 1.080 -19.300 1.00 93.00 101 PRO A O 1
ATOM 785 N N . TYR A 1 102 ? 5.257 1.767 -17.706 1.00 92.56 102 TYR A N 1
ATOM 786 C CA . TYR A 1 102 ? 6.171 1.539 -16.595 1.00 92.56 102 TYR A CA 1
ATOM 787 C C . TYR A 1 102 ? 5.407 1.254 -15.307 1.00 92.56 102 TYR A C 1
ATOM 789 O O . TYR A 1 102 ? 4.283 1.710 -15.089 1.00 92.56 102 TYR A O 1
ATOM 797 N N . PHE A 1 103 ? 6.054 0.527 -14.402 1.00 92.81 103 PHE A N 1
ATOM 798 C CA . PHE A 1 103 ? 5.481 0.264 -13.094 1.00 92.81 103 PHE A CA 1
ATOM 799 C C . PHE A 1 103 ? 5.772 1.422 -12.150 1.00 92.81 103 PHE A C 1
ATOM 801 O O . PHE A 1 103 ? 6.917 1.834 -11.957 1.00 92.81 103 PHE A O 1
ATOM 808 N N . ARG A 1 104 ? 4.706 1.962 -11.563 1.00 92.00 104 ARG A N 1
ATOM 809 C CA . ARG A 1 104 ? 4.776 3.149 -10.715 1.00 92.00 104 ARG A CA 1
ATOM 810 C C . ARG A 1 104 ? 5.341 2.779 -9.349 1.00 92.00 104 ARG A C 1
ATOM 812 O O . ARG A 1 104 ? 4.916 1.804 -8.737 1.00 92.00 104 ARG A O 1
ATOM 819 N N . ARG A 1 105 ? 6.219 3.627 -8.811 1.00 90.50 105 ARG A N 1
ATOM 820 C CA . ARG A 1 105 ? 6.799 3.465 -7.466 1.00 90.50 105 ARG A CA 1
ATOM 821 C C . ARG A 1 105 ? 5.737 3.256 -6.376 1.00 90.50 105 ARG A C 1
ATOM 823 O O . ARG A 1 105 ? 5.914 2.419 -5.500 1.00 90.50 105 ARG A O 1
ATOM 830 N N . SER A 1 106 ? 4.614 3.975 -6.450 1.00 90.88 106 SER A N 1
ATOM 831 C CA . SER A 1 106 ? 3.511 3.862 -5.482 1.00 90.88 106 SER A CA 1
ATOM 832 C C . SER A 1 106 ? 2.836 2.489 -5.470 1.00 90.88 106 SER A C 1
ATOM 834 O O . SER A 1 106 ? 2.260 2.102 -4.461 1.00 90.88 106 SER A O 1
ATOM 836 N N . TRP A 1 107 ? 2.936 1.710 -6.550 1.00 93.62 107 TRP A N 1
ATOM 837 C CA . TRP A 1 107 ? 2.415 0.340 -6.595 1.00 93.62 107 TRP A CA 1
ATOM 838 C C . TRP A 1 107 ? 3.243 -0.654 -5.768 1.00 93.62 107 TRP A C 1
ATOM 840 O O . TRP A 1 107 ? 2.929 -1.839 -5.719 1.00 93.62 107 TRP A O 1
ATOM 850 N N . ARG A 1 108 ? 4.304 -0.178 -5.109 1.00 92.50 108 ARG A N 1
ATOM 851 C CA . ARG A 1 108 ? 5.097 -0.935 -4.137 1.00 92.50 108 ARG A CA 1
ATOM 852 C C . ARG A 1 108 ? 4.650 -0.663 -2.700 1.00 92.50 108 ARG A C 1
ATOM 854 O O . ARG A 1 108 ? 5.181 -1.301 -1.802 1.00 92.50 108 ARG A O 1
ATOM 861 N N . PHE A 1 109 ? 3.747 0.286 -2.442 1.00 91.62 109 PHE A N 1
ATOM 862 C CA . PHE A 1 109 ? 3.373 0.654 -1.072 1.00 91.62 109 PHE A CA 1
ATOM 863 C C . PHE A 1 109 ? 2.373 -0.345 -0.493 1.00 91.62 109 PHE A C 1
ATOM 865 O O . PHE A 1 109 ? 1.394 -0.692 -1.149 1.00 91.62 109 PHE A O 1
ATOM 872 N N . SER A 1 110 ? 2.590 -0.781 0.749 1.00 91.81 110 SER A N 1
ATOM 873 C CA . SER A 1 110 ? 1.716 -1.759 1.417 1.00 91.81 110 SER A CA 1
ATOM 874 C C . SER A 1 110 ? 0.321 -1.208 1.731 1.00 91.81 110 SER A C 1
ATOM 876 O O . SER A 1 110 ? -0.646 -1.969 1.768 1.00 91.81 110 SER A O 1
ATOM 878 N N . LEU A 1 111 ? 0.227 0.115 1.897 1.00 93.12 111 LEU A N 1
ATOM 879 C CA . LEU A 1 111 ? -1.006 0.858 2.167 1.00 93.12 111 LEU A CA 1
ATOM 880 C C . LEU A 1 111 ? -1.796 1.230 0.902 1.00 93.12 111 LEU A C 1
ATOM 882 O O . LEU A 1 111 ? -2.872 1.806 1.015 1.00 93.12 111 LEU A O 1
ATOM 886 N N . LEU A 1 112 ? -1.285 0.915 -0.293 1.00 92.25 112 LEU A N 1
ATOM 887 C CA . LEU A 1 112 ? -2.008 1.097 -1.552 1.00 92.25 112 LEU A CA 1
ATOM 888 C C . LEU A 1 112 ? -2.383 -0.253 -2.163 1.00 92.25 112 LEU A C 1
ATOM 890 O O . LEU A 1 112 ? -1.782 -1.292 -1.889 1.00 92.25 112 LEU A O 1
ATOM 894 N N . GLY A 1 113 ? -3.404 -0.222 -3.008 1.00 92.44 113 GLY A N 1
ATOM 895 C CA . GLY A 1 113 ? -4.011 -1.420 -3.586 1.00 92.44 113 GLY A CA 1
ATOM 896 C C . GLY A 1 113 ? -5.245 -1.134 -4.435 1.00 92.44 113 GLY A C 1
ATOM 897 O O . GLY A 1 113 ? -5.738 -2.055 -5.066 1.00 92.44 113 GLY A O 1
ATOM 898 N N . ILE A 1 114 ? -5.696 0.122 -4.505 1.00 94.31 114 ILE A N 1
ATOM 899 C CA . ILE A 1 114 ? -6.629 0.632 -5.516 1.00 94.31 114 ILE A CA 1
ATOM 900 C C . ILE A 1 114 ? -5.893 1.680 -6.361 1.00 94.31 114 ILE A C 1
ATOM 902 O O . ILE A 1 114 ? -5.067 2.443 -5.849 1.00 94.31 114 ILE A O 1
ATOM 906 N N . CYS A 1 115 ? -6.166 1.711 -7.662 1.00 94.38 115 CYS A N 1
ATOM 907 C CA . CYS A 1 115 ? -5.683 2.741 -8.567 1.00 94.38 115 CYS A CA 1
ATOM 908 C C . CYS A 1 115 ? -6.453 4.050 -8.326 1.00 94.38 115 CYS A C 1
ATOM 910 O O . CYS A 1 115 ? -7.661 4.074 -8.541 1.00 94.38 115 CYS A O 1
ATOM 912 N N . PRO A 1 116 ? -5.802 5.166 -7.954 1.00 91.94 116 PRO A N 1
ATOM 913 C CA . PRO A 1 116 ? -6.507 6.434 -7.742 1.00 91.94 116 PRO A CA 1
ATOM 914 C C . PRO A 1 116 ? -6.967 7.099 -9.052 1.00 91.94 116 PRO A C 1
ATOM 916 O O . PRO A 1 116 ? -7.764 8.028 -9.018 1.00 91.94 116 PRO A O 1
ATOM 919 N N . ILE A 1 117 ? -6.451 6.650 -10.203 1.00 93.19 117 ILE A N 1
ATOM 920 C CA . ILE A 1 117 ? -6.807 7.185 -11.525 1.00 93.19 117 ILE A CA 1
ATOM 921 C C . ILE A 1 117 ? -8.038 6.449 -12.057 1.00 93.19 117 ILE A C 1
ATOM 923 O O . ILE A 1 117 ? -9.061 7.066 -12.332 1.00 93.19 117 ILE A O 1
ATOM 927 N N . HIS A 1 118 ? -7.942 5.121 -12.153 1.00 93.38 118 HIS A N 1
ATOM 928 C CA . HIS A 1 118 ? -8.977 4.270 -12.749 1.00 93.38 118 HIS A CA 1
ATOM 929 C C . HIS A 1 118 ? -9.981 3.713 -11.740 1.00 93.38 118 HIS A C 1
ATOM 931 O O . HIS A 1 118 ? -10.980 3.128 -12.130 1.00 93.38 118 HIS A O 1
ATOM 937 N N . LYS A 1 119 ? -9.750 3.923 -10.436 1.00 93.75 119 LYS A N 1
ATOM 938 C CA . LYS A 1 119 ? -10.646 3.501 -9.345 1.00 93.75 119 LYS A CA 1
ATOM 939 C C . LYS A 1 119 ? -10.927 1.991 -9.345 1.00 93.75 119 LYS A C 1
ATOM 941 O O . LYS A 1 119 ? -12.003 1.546 -8.959 1.00 93.75 119 LYS A O 1
ATOM 946 N N . THR A 1 120 ? -9.936 1.206 -9.754 1.00 91.56 120 THR A N 1
ATOM 947 C CA . THR A 1 120 ? -9.972 -0.260 -9.817 1.00 91.56 120 THR A CA 1
ATOM 948 C C . THR A 1 120 ? -8.910 -0.873 -8.901 1.00 91.56 120 THR A C 1
ATOM 950 O O . THR A 1 120 ? -7.878 -0.236 -8.649 1.00 91.56 120 THR A O 1
ATOM 953 N N . PRO A 1 121 ? -9.128 -2.084 -8.355 1.00 92.44 121 PRO A N 1
ATOM 954 C CA . PRO A 1 121 ? -8.100 -2.796 -7.603 1.00 92.44 121 PRO A CA 1
ATOM 955 C C . PRO A 1 121 ? -6.800 -2.960 -8.400 1.00 92.44 121 PRO A C 1
ATOM 957 O O . PRO A 1 121 ? -6.807 -3.141 -9.612 1.00 92.44 121 PRO A O 1
ATOM 960 N N . LEU A 1 122 ? -5.658 -2.889 -7.716 1.00 93.38 122 LEU A N 1
ATOM 961 C CA . LEU A 1 122 ? -4.355 -3.181 -8.306 1.00 93.38 122 LEU A CA 1
ATOM 962 C C . LEU A 1 122 ? -4.102 -4.690 -8.308 1.00 93.38 122 LEU A C 1
ATOM 964 O O . LEU A 1 122 ? -4.398 -5.391 -7.340 1.00 93.38 122 LEU A O 1
ATOM 968 N N . HIS A 1 123 ? -3.478 -5.162 -9.379 1.00 92.00 123 HIS A N 1
ATOM 969 C CA . HIS A 1 123 ? -3.161 -6.565 -9.606 1.00 92.00 123 HIS A CA 1
ATOM 970 C C . HIS A 1 123 ? -1.725 -6.806 -9.163 1.00 92.00 123 HIS A C 1
ATOM 972 O O . HIS A 1 123 ? -0.859 -6.003 -9.492 1.00 92.00 123 HIS A O 1
ATOM 978 N N . ASP A 1 124 ? -1.436 -7.893 -8.455 1.00 92.38 124 ASP A N 1
ATOM 979 C CA . ASP A 1 124 ? -0.084 -8.221 -7.975 1.00 92.38 124 ASP A CA 1
ATOM 980 C C . ASP A 1 124 ? 0.515 -9.484 -8.624 1.00 92.38 124 ASP A C 1
ATOM 982 O O . ASP A 1 124 ? 1.673 -9.840 -8.380 1.00 92.38 124 ASP A O 1
ATOM 986 N N . HIS A 1 125 ? -0.254 -10.130 -9.500 1.00 90.62 125 HIS A N 1
ATOM 987 C CA . HIS A 1 125 ? 0.113 -11.331 -10.237 1.00 90.62 125 HIS A CA 1
ATOM 988 C C . HIS A 1 125 ? -0.572 -11.382 -11.602 1.00 90.62 125 HIS A C 1
ATOM 990 O O . HIS A 1 125 ? -1.556 -10.695 -11.851 1.00 90.62 125 HIS A O 1
ATOM 996 N N . CYS A 1 126 ? -0.048 -12.230 -12.483 1.00 90.56 126 CYS A N 1
ATOM 997 C CA . CYS A 1 126 ? -0.619 -12.485 -13.800 1.00 90.56 126 CYS A CA 1
ATOM 998 C C . CYS A 1 126 ? -1.905 -13.322 -13.706 1.00 90.56 126 CYS A C 1
ATOM 1000 O O . CYS A 1 126 ? -1.845 -14.454 -13.223 1.00 90.56 126 CYS A O 1
ATOM 1002 N N . HIS A 1 127 ? -3.013 -12.827 -14.263 1.00 88.50 127 HIS A N 1
ATOM 1003 C CA . HIS A 1 127 ? -4.294 -13.546 -14.329 1.00 88.50 127 HIS A CA 1
ATOM 1004 C C . HIS A 1 127 ? -4.220 -14.929 -14.990 1.00 88.50 127 HIS A C 1
ATOM 1006 O O . HIS A 1 127 ? -4.916 -15.846 -14.572 1.00 88.50 127 HIS A O 1
ATOM 1012 N N . GLN A 1 128 ? -3.365 -15.115 -16.003 1.00 91.12 128 GLN A N 1
ATOM 1013 C CA . GLN A 1 128 ? -3.323 -16.377 -16.747 1.00 91.12 128 GLN A CA 1
ATOM 1014 C C . GLN A 1 128 ? -2.550 -17.489 -16.022 1.00 91.12 128 GLN A C 1
ATOM 1016 O O . GLN A 1 128 ? -2.875 -18.661 -16.172 1.00 91.12 128 GLN A O 1
ATOM 1021 N N . CYS A 1 129 ? -1.491 -17.161 -15.271 1.00 91.31 129 CYS A N 1
ATOM 1022 C CA . CYS A 1 129 ? -0.605 -18.181 -14.685 1.00 91.31 129 CYS A CA 1
ATOM 1023 C C . CYS A 1 129 ? -0.333 -18.029 -13.183 1.00 91.31 129 CYS A C 1
ATOM 1025 O O . CYS A 1 129 ? 0.459 -18.799 -12.632 1.00 91.31 129 CYS A O 1
ATOM 1027 N N . GLY A 1 130 ? -0.905 -17.012 -12.533 1.00 89.88 130 GLY A N 1
ATOM 1028 C CA . GLY A 1 130 ? -0.728 -16.732 -11.106 1.00 89.88 130 GLY A CA 1
ATOM 1029 C C . GLY A 1 130 ? 0.665 -16.231 -10.710 1.00 89.88 130 GLY A C 1
ATOM 1030 O O . GLY A 1 130 ? 0.937 -16.033 -9.529 1.00 89.88 130 GLY A O 1
ATOM 1031 N N . PHE A 1 131 ? 1.590 -16.055 -11.659 1.00 90.00 131 PHE A N 1
ATOM 1032 C CA . PHE A 1 131 ? 2.969 -15.689 -11.335 1.00 90.00 131 PHE A CA 1
ATOM 1033 C C . PHE A 1 131 ? 3.095 -14.205 -10.982 1.00 90.00 131 PHE A C 1
ATOM 1035 O O . PHE A 1 131 ? 2.478 -13.354 -11.623 1.00 90.00 131 PHE A O 1
ATOM 1042 N N . SER A 1 132 ? 3.932 -13.898 -9.989 1.00 90.00 132 SER A N 1
ATOM 1043 C CA . SER A 1 132 ? 4.217 -12.527 -9.564 1.00 90.00 132 SER A CA 1
ATOM 1044 C C . SER A 1 132 ? 4.863 -11.707 -10.684 1.00 90.00 132 SER A C 1
ATOM 1046 O O . SER A 1 132 ? 5.613 -12.218 -11.527 1.00 90.00 132 SER A O 1
ATOM 1048 N N . TYR A 1 133 ? 4.616 -10.398 -10.683 1.00 89.38 133 TYR A N 1
ATOM 1049 C CA . TYR A 1 133 ? 5.263 -9.516 -11.646 1.00 89.38 133 TYR A CA 1
ATOM 1050 C C . TYR A 1 133 ? 6.770 -9.401 -11.379 1.00 89.38 133 TYR A C 1
ATOM 1052 O O . TYR A 1 133 ? 7.221 -8.986 -10.312 1.00 89.38 133 TYR A O 1
ATOM 1060 N N . ALA A 1 134 ? 7.570 -9.760 -12.387 1.00 85.44 134 ALA A N 1
ATOM 1061 C CA . ALA A 1 134 ? 9.030 -9.759 -12.334 1.00 85.44 134 ALA A CA 1
ATOM 1062 C C . ALA A 1 134 ? 9.624 -9.068 -13.573 1.00 85.44 134 ALA A C 1
ATOM 1064 O O . ALA A 1 134 ? 10.302 -9.700 -14.383 1.00 85.44 134 ALA A O 1
ATOM 1065 N N . ILE A 1 135 ? 9.385 -7.757 -13.707 1.00 82.88 135 ILE A N 1
ATOM 1066 C CA . ILE A 1 135 ? 9.740 -6.949 -14.895 1.00 82.88 135 ILE A CA 1
ATOM 1067 C C . ILE A 1 135 ? 11.203 -7.126 -15.303 1.00 82.88 135 ILE A C 1
ATOM 1069 O O . ILE A 1 135 ? 11.510 -7.289 -16.475 1.00 82.88 135 ILE A O 1
ATOM 1073 N N . VAL A 1 136 ? 12.134 -7.156 -14.343 1.00 80.81 136 VAL A N 1
ATOM 1074 C CA . VAL A 1 136 ? 13.567 -7.311 -14.648 1.00 80.81 136 VAL A CA 1
ATOM 1075 C C . VAL A 1 136 ? 13.830 -8.540 -15.530 1.00 80.81 136 VAL A C 1
ATOM 1077 O O . VAL A 1 136 ? 14.712 -8.490 -16.378 1.00 80.81 136 VAL A O 1
ATOM 1080 N N . ARG A 1 137 ? 13.043 -9.617 -15.391 1.00 78.88 137 ARG A N 1
ATOM 1081 C CA . ARG A 1 137 ? 13.164 -10.823 -16.224 1.00 78.88 137 ARG A CA 1
ATOM 1082 C C . ARG A 1 137 ? 12.643 -10.630 -17.643 1.00 78.88 137 ARG A C 1
ATOM 1084 O O . ARG A 1 137 ? 13.240 -11.188 -18.555 1.00 78.88 137 ARG A O 1
ATOM 1091 N N . THR A 1 138 ? 11.588 -9.841 -17.843 1.00 77.50 138 THR A N 1
ATOM 1092 C CA . THR A 1 138 ? 11.073 -9.535 -19.192 1.00 77.50 138 THR A CA 1
ATOM 1093 C C . THR A 1 138 ? 12.077 -8.702 -19.992 1.00 77.50 138 THR A C 1
ATOM 1095 O O . THR A 1 138 ? 12.094 -8.727 -21.219 1.00 77.50 138 THR A O 1
ATOM 1098 N N . LEU A 1 139 ? 12.977 -8.012 -19.287 1.00 75.00 139 LEU A N 1
ATOM 1099 C CA . LEU A 1 139 ? 14.033 -7.179 -19.851 1.00 75.00 139 LEU A CA 1
ATOM 1100 C C . LEU A 1 139 ? 15.372 -7.913 -20.048 1.00 75.00 139 LEU A C 1
ATOM 1102 O O . LEU A 1 139 ? 16.364 -7.272 -20.401 1.00 75.00 139 LEU A O 1
ATOM 1106 N N . ILE A 1 140 ? 15.423 -9.237 -19.854 1.00 71.69 140 ILE A N 1
ATOM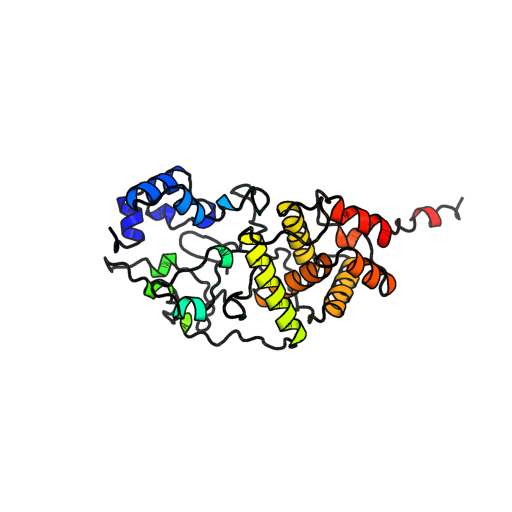 1107 C CA . ILE A 1 140 ? 16.605 -10.102 -20.046 1.00 71.69 140 ILE A CA 1
ATOM 1108 C C . ILE A 1 140 ? 16.367 -11.011 -21.270 1.00 71.69 140 ILE A C 1
ATOM 1110 O O . ILE A 1 140 ? 15.282 -11.553 -21.430 1.00 71.69 140 ILE A O 1
ATOM 1114 N N . GLY A 1 141 ? 17.348 -11.150 -22.177 1.00 65.50 141 GLY A N 1
ATOM 1115 C CA . GLY A 1 141 ? 17.248 -11.983 -23.400 1.00 65.50 141 GLY A CA 1
ATOM 1116 C C . GLY A 1 141 ? 18.075 -11.456 -24.589 1.00 65.50 141 GLY A C 1
ATOM 1117 O O . GLY A 1 141 ? 18.738 -10.430 -24.453 1.00 65.50 141 GLY A O 1
ATOM 1118 N N . ASN A 1 142 ? 17.971 -12.078 -25.769 1.00 53.03 142 ASN A N 1
ATOM 1119 C CA . ASN A 1 142 ? 18.904 -11.860 -26.898 1.00 53.03 142 ASN A CA 1
ATOM 1120 C C . ASN A 1 142 ? 18.676 -10.595 -27.754 1.00 53.03 142 ASN A C 1
ATOM 1122 O O . ASN A 1 142 ? 19.485 -10.296 -28.627 1.00 53.03 142 ASN A O 1
ATOM 1126 N N . SER A 1 143 ? 17.609 -9.822 -27.528 1.00 59.88 143 SER A N 1
ATOM 1127 C CA . SER A 1 143 ? 17.419 -8.546 -28.236 1.00 59.88 143 SER A CA 1
ATOM 1128 C C . SER A 1 143 ? 18.404 -7.469 -27.755 1.00 59.88 143 SER A C 1
ATOM 1130 O O . SER A 1 143 ? 18.583 -7.287 -26.554 1.00 59.88 143 SER A O 1
ATOM 1132 N N . PHE A 1 144 ? 19.003 -6.703 -28.673 1.00 59.97 144 PHE A N 1
ATOM 1133 C CA . PHE A 1 144 ? 19.885 -5.574 -28.323 1.00 59.97 144 PHE A CA 1
ATOM 1134 C C . PHE A 1 144 ? 19.131 -4.274 -27.998 1.00 59.97 144 PHE A C 1
ATOM 1136 O O . PHE A 1 144 ? 19.698 -3.377 -27.372 1.00 59.97 144 PHE A O 1
ATOM 1143 N N . ARG A 1 145 ? 17.858 -4.163 -28.408 1.00 66.06 145 ARG A N 1
ATOM 1144 C CA . ARG A 1 145 ? 17.023 -2.968 -28.214 1.00 66.06 145 ARG A CA 1
ATOM 1145 C C . ARG A 1 145 ? 15.991 -3.170 -27.105 1.00 66.06 145 ARG A C 1
ATOM 1147 O O . ARG A 1 145 ? 15.336 -4.211 -27.041 1.00 66.06 145 ARG A O 1
ATOM 1154 N N . PHE A 1 146 ? 15.843 -2.162 -26.248 1.00 77.25 146 PHE A N 1
ATOM 1155 C CA . PHE A 1 146 ? 14.761 -2.069 -25.267 1.00 77.25 146 PHE A CA 1
ATOM 1156 C C . PHE A 1 146 ? 13.441 -1.702 -25.959 1.00 77.25 146 PHE A C 1
ATOM 1158 O O . PHE A 1 146 ? 13.381 -0.707 -26.681 1.00 77.25 146 PHE A O 1
ATOM 1165 N N . ASN A 1 147 ? 12.395 -2.491 -25.707 1.00 84.12 147 ASN A N 1
ATOM 1166 C CA . ASN A 1 147 ? 11.019 -2.166 -26.062 1.00 84.12 147 ASN A CA 1
ATOM 1167 C C . ASN A 1 147 ? 10.233 -1.913 -24.759 1.00 84.12 147 ASN A C 1
ATOM 1169 O O . ASN A 1 147 ? 10.076 -2.855 -23.977 1.00 84.12 147 ASN A O 1
ATOM 1173 N N . PRO A 1 148 ? 9.728 -0.687 -24.515 1.00 84.19 148 PRO A N 1
ATOM 1174 C CA . PRO A 1 148 ? 8.921 -0.376 -23.335 1.00 84.19 148 PRO A CA 1
ATOM 1175 C C . PRO A 1 148 ? 7.718 -1.306 -23.165 1.00 84.19 148 PRO A C 1
ATOM 1177 O O . PRO A 1 148 ? 7.383 -1.675 -22.049 1.00 84.19 148 PRO A O 1
ATOM 1180 N N . GLN A 1 149 ? 7.117 -1.767 -24.264 1.00 88.38 149 GLN A N 1
ATOM 1181 C CA . GLN A 1 149 ? 5.943 -2.643 -24.230 1.00 88.38 149 GLN A CA 1
ATOM 1182 C C . GLN A 1 149 ? 6.245 -4.009 -23.590 1.00 88.38 149 GLN A C 1
ATOM 1184 O O . GLN A 1 149 ? 5.358 -4.635 -23.018 1.00 88.38 149 GLN A O 1
ATOM 1189 N N . SER A 1 150 ? 7.507 -4.456 -23.596 1.00 88.19 150 SER A N 1
ATOM 1190 C CA . SER A 1 150 ? 7.909 -5.733 -22.992 1.00 88.19 150 SER A CA 1
ATOM 1191 C C . SER A 1 150 ? 7.743 -5.777 -21.468 1.00 88.19 150 SER A C 1
ATOM 1193 O O . SER A 1 150 ? 7.757 -6.866 -20.896 1.00 88.19 150 SER A O 1
ATOM 1195 N N . VAL A 1 151 ? 7.573 -4.638 -20.781 1.00 89.69 151 VAL A N 1
ATOM 1196 C CA . VAL A 1 151 ? 7.258 -4.646 -19.338 1.00 89.69 151 VAL A CA 1
ATOM 1197 C C . VAL A 1 151 ? 5.830 -5.114 -19.056 1.00 89.69 151 VAL A C 1
ATOM 1199 O O . VAL A 1 151 ? 5.561 -5.555 -17.943 1.00 89.69 151 VAL A O 1
ATOM 1202 N N . CYS A 1 152 ? 4.941 -5.050 -20.051 1.00 92.44 152 CYS A N 1
ATOM 1203 C CA . CYS A 1 152 ? 3.548 -5.479 -19.936 1.00 92.44 152 CYS A CA 1
ATOM 1204 C C . CYS A 1 152 ? 3.370 -6.989 -20.134 1.00 92.44 152 CYS A C 1
ATOM 1206 O O . CYS A 1 152 ? 2.257 -7.485 -20.041 1.00 92.44 152 CYS A O 1
ATOM 1208 N N . LEU A 1 153 ? 4.435 -7.738 -20.421 1.00 91.81 153 LEU A N 1
ATOM 1209 C CA . LEU A 1 153 ? 4.341 -9.178 -20.650 1.00 91.81 153 LEU A CA 1
ATOM 1210 C C . LEU A 1 153 ? 4.682 -9.950 -19.378 1.00 91.81 153 LEU A C 1
ATOM 1212 O O . LEU A 1 153 ? 5.637 -9.631 -18.668 1.00 91.81 153 LEU A O 1
ATOM 1216 N N . CYS A 1 154 ? 3.945 -11.018 -19.093 1.00 91.00 154 CYS A N 1
ATOM 1217 C CA . CYS A 1 154 ? 4.272 -11.900 -17.986 1.00 91.00 154 CYS A CA 1
ATOM 1218 C C . CYS A 1 154 ? 5.598 -12.624 -18.250 1.00 91.00 154 CYS A C 1
ATOM 1220 O O . CYS A 1 154 ? 5.745 -13.355 -19.226 1.00 91.00 154 CYS A O 1
ATOM 1222 N N . SER A 1 155 ? 6.549 -12.507 -17.319 1.00 88.25 155 SER A N 1
ATOM 1223 C CA . SER A 1 155 ? 7.867 -13.154 -17.436 1.00 88.25 155 SER A CA 1
ATOM 1224 C C . SER A 1 155 ? 7.849 -14.691 -17.428 1.00 88.25 155 SER A C 1
ATOM 1226 O O . SER A 1 155 ? 8.892 -15.301 -17.663 1.00 88.25 155 SER A O 1
ATOM 1228 N N . LYS A 1 156 ? 6.702 -15.313 -17.107 1.00 90.12 156 LYS A N 1
ATOM 1229 C CA . LYS A 1 156 ? 6.528 -16.771 -17.070 1.00 90.12 156 LYS A CA 1
ATOM 1230 C C . LYS A 1 156 ? 5.764 -17.299 -18.284 1.00 90.12 156 LYS A C 1
ATOM 1232 O O . LYS A 1 156 ? 6.268 -18.202 -18.936 1.00 90.12 156 LYS A O 1
ATOM 1237 N N . CYS A 1 157 ? 4.570 -16.773 -18.568 1.00 91.38 157 CYS A N 1
ATOM 1238 C CA . CYS A 1 157 ? 3.709 -17.288 -19.642 1.00 91.38 157 CYS A CA 1
ATOM 1239 C C . CYS A 1 157 ? 3.603 -16.377 -20.876 1.00 91.38 157 CYS A C 1
ATOM 1241 O O . CYS A 1 157 ? 2.984 -16.775 -21.852 1.00 91.38 157 CYS A O 1
ATOM 1243 N N . GLY A 1 158 ? 4.163 -15.163 -20.848 1.00 91.19 158 GLY A N 1
ATOM 1244 C CA . GLY A 1 158 ? 4.092 -14.217 -21.968 1.00 91.19 158 GLY A CA 1
ATOM 1245 C C . GLY A 1 158 ? 2.771 -13.453 -22.108 1.00 91.19 158 GLY A C 1
ATOM 1246 O O . GLY A 1 158 ? 2.704 -12.559 -22.943 1.00 91.19 158 GLY A O 1
ATOM 1247 N N . ALA A 1 159 ? 1.758 -13.749 -21.285 1.00 92.19 159 ALA A N 1
ATOM 1248 C CA . ALA A 1 159 ? 0.471 -13.050 -21.286 1.00 92.19 159 ALA A CA 1
ATOM 1249 C C . ALA A 1 159 ? 0.626 -11.534 -21.127 1.00 92.19 159 ALA A C 1
ATOM 1251 O O . ALA A 1 159 ? 1.444 -11.081 -20.320 1.00 92.19 159 ALA A O 1
ATOM 1252 N N . ASP A 1 160 ? -0.189 -10.761 -21.840 1.00 92.50 160 ASP A N 1
ATOM 1253 C CA . ASP A 1 160 ? -0.221 -9.309 -21.700 1.00 92.50 160 ASP A CA 1
ATOM 1254 C C . ASP A 1 160 ? -1.053 -8.904 -20.477 1.00 92.50 160 ASP A C 1
ATOM 1256 O O . ASP A 1 160 ? -2.254 -9.159 -20.399 1.00 92.50 160 ASP A O 1
ATOM 1260 N N . VAL A 1 161 ? -0.410 -8.260 -19.507 1.00 90.19 161 VAL A N 1
ATOM 1261 C CA . VAL A 1 161 ? -1.022 -7.853 -18.234 1.00 90.19 161 VAL A CA 1
ATOM 1262 C C . VAL A 1 161 ? -2.022 -6.708 -18.399 1.00 90.19 161 VAL A C 1
ATOM 1264 O O . VAL A 1 161 ? -2.779 -6.432 -17.477 1.00 90.19 161 VAL A O 1
ATOM 1267 N N . ARG A 1 162 ? -2.036 -6.032 -19.555 1.00 91.88 162 ARG A N 1
ATOM 1268 C CA . ARG A 1 162 ? -3.004 -4.968 -19.873 1.00 91.88 162 ARG A CA 1
ATOM 1269 C C . ARG A 1 162 ? -4.385 -5.512 -20.205 1.00 91.88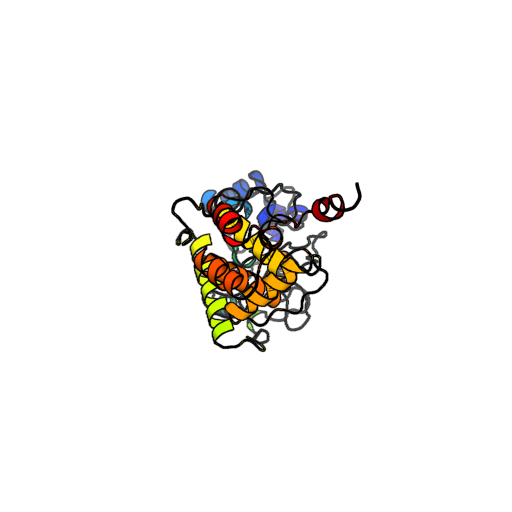 162 ARG A C 1
ATOM 1271 O O . ARG A 1 162 ? -5.368 -4.805 -20.037 1.00 91.88 162 ARG A O 1
ATOM 1278 N N . LEU A 1 163 ? -4.446 -6.756 -20.675 1.00 86.62 163 LEU A N 1
ATOM 1279 C CA . LEU A 1 163 ? -5.693 -7.441 -21.022 1.00 86.62 163 LEU A CA 1
ATOM 1280 C C . LEU A 1 163 ? -6.383 -8.046 -19.796 1.00 86.62 163 LEU A C 1
ATOM 1282 O O . LEU A 1 163 ? -7.394 -8.732 -19.919 1.00 86.62 163 LEU A O 1
ATOM 1286 N N . ASP A 1 164 ? -5.815 -7.824 -18.615 1.00 74.75 164 ASP A N 1
ATOM 1287 C CA . ASP A 1 164 ? -6.329 -8.366 -17.378 1.00 74.75 164 ASP A CA 1
ATOM 1288 C C . ASP A 1 164 ? -7.606 -7.636 -16.947 1.00 74.75 164 ASP A C 1
ATOM 1290 O O . ASP A 1 164 ? -7.568 -6.532 -16.408 1.00 74.75 164 ASP A O 1
ATOM 1294 N N . THR A 1 165 ? -8.743 -8.282 -17.182 1.00 65.31 165 THR A N 1
ATOM 1295 C CA . THR A 1 165 ? -10.078 -7.844 -16.749 1.00 65.31 165 THR A CA 1
ATOM 1296 C C . THR A 1 165 ? -10.522 -8.531 -15.455 1.00 65.31 165 THR A C 1
ATOM 1298 O O . THR A 1 165 ? -11.649 -8.339 -15.003 1.00 65.31 165 THR A O 1
ATOM 1301 N N . THR A 1 166 ? -9.663 -9.364 -14.854 1.00 57.16 166 THR A N 1
ATOM 1302 C CA . THR A 1 166 ? -10.109 -10.412 -13.927 1.00 57.16 166 THR A CA 1
ATOM 1303 C C . THR A 1 166 ? -10.252 -9.980 -12.474 1.00 57.16 166 THR A C 1
ATOM 1305 O O . THR A 1 166 ? -10.929 -10.686 -11.735 1.00 57.16 166 THR A O 1
ATOM 1308 N N . LEU A 1 167 ? -9.705 -8.838 -12.044 1.00 62.69 167 LEU A N 1
ATOM 1309 C CA . LEU A 1 167 ? -9.847 -8.329 -10.670 1.00 62.69 167 LEU A CA 1
ATOM 1310 C C . LEU A 1 167 ? -10.855 -7.172 -10.609 1.00 62.69 167 LEU A C 1
ATOM 1312 O O . LEU A 1 167 ? -10.514 -6.016 -10.365 1.00 62.69 167 LEU A O 1
ATOM 1316 N N . GLY A 1 168 ? -12.127 -7.505 -10.821 1.00 66.38 168 GLY A N 1
ATOM 1317 C CA . GLY A 1 168 ? -13.237 -6.621 -10.482 1.00 66.38 168 GLY A CA 1
ATOM 1318 C C . GLY A 1 168 ? -13.419 -6.464 -8.967 1.00 66.38 168 GLY A C 1
ATOM 1319 O O . GLY A 1 168 ? -12.802 -7.150 -8.149 1.00 66.38 168 GLY A O 1
ATOM 1320 N N . TRP A 1 169 ? -14.313 -5.558 -8.578 1.00 79.19 169 TRP A N 1
ATOM 1321 C CA . TRP A 1 169 ? -14.786 -5.417 -7.201 1.00 79.19 169 TRP A CA 1
ATOM 1322 C C . TRP A 1 169 ? -15.702 -6.595 -6.815 1.00 79.19 169 TRP A C 1
ATOM 1324 O O . TRP A 1 169 ? -16.916 -6.420 -6.744 1.00 79.19 169 TRP A O 1
ATOM 1334 N N . TYR A 1 170 ? -15.170 -7.804 -6.615 1.00 63.84 170 TYR A N 1
ATOM 1335 C CA . TYR A 1 170 ? -16.018 -8.942 -6.234 1.00 63.84 170 TYR A CA 1
ATOM 1336 C C . TYR A 1 170 ? -16.553 -8.773 -4.803 1.00 63.84 170 TYR A C 1
ATOM 1338 O O . TYR A 1 170 ? -15.788 -8.532 -3.867 1.00 63.84 170 TYR A O 1
ATOM 1346 N N . ASP A 1 171 ? -17.878 -8.882 -4.667 1.00 75.12 171 ASP A N 1
ATOM 1347 C CA . ASP A 1 171 ? -18.654 -8.907 -3.416 1.00 75.12 171 ASP A CA 1
ATOM 1348 C C . ASP A 1 171 ? -18.519 -7.681 -2.485 1.00 75.12 171 ASP A C 1
ATOM 1350 O O . ASP A 1 171 ? -18.848 -7.745 -1.296 1.00 75.12 171 ASP A O 1
ATOM 1354 N N . ALA A 1 172 ? -18.053 -6.540 -3.006 1.00 85.12 172 ALA A N 1
ATOM 1355 C CA . ALA A 1 172 ? -18.032 -5.271 -2.276 1.00 85.12 172 ALA A CA 1
ATOM 1356 C C . ALA A 1 172 ? -19.327 -4.477 -2.514 1.00 85.12 172 ALA A C 1
ATOM 1358 O O . ALA A 1 172 ? -19.759 -4.313 -3.657 1.00 85.12 172 ALA A O 1
ATOM 1359 N N . SER A 1 173 ? -19.921 -3.937 -1.446 1.00 91.19 173 SER A N 1
ATOM 1360 C CA . SER A 1 173 ? -21.030 -2.976 -1.567 1.00 91.19 173 SER A CA 1
ATOM 1361 C C . SER A 1 173 ? -20.555 -1.661 -2.200 1.00 91.19 173 SER A C 1
ATOM 1363 O O . SER A 1 173 ? -19.372 -1.337 -2.112 1.00 91.19 173 SER A O 1
ATOM 1365 N N . GLU A 1 174 ? -21.452 -0.863 -2.789 1.00 92.06 174 GLU A N 1
ATOM 1366 C CA . GLU A 1 174 ? -21.079 0.454 -3.345 1.00 92.06 174 GLU A CA 1
ATOM 1367 C C . GLU A 1 174 ? -20.402 1.349 -2.301 1.00 92.06 174 GLU A C 1
ATOM 1369 O O . GLU A 1 174 ? -19.333 1.897 -2.553 1.00 92.06 174 GLU A O 1
ATOM 1374 N N . ARG A 1 175 ? -20.938 1.378 -1.076 1.00 92.62 175 ARG A N 1
ATOM 1375 C CA . ARG A 1 175 ? -20.335 2.101 0.052 1.00 92.62 175 ARG A CA 1
ATOM 1376 C C . ARG A 1 175 ? -18.916 1.621 0.376 1.00 92.62 175 ARG A C 1
ATOM 1378 O O . ARG A 1 175 ? -18.046 2.425 0.702 1.00 92.62 175 ARG A O 1
ATOM 1385 N N . GLU A 1 176 ? -18.672 0.313 0.309 1.00 94.12 176 GLU A N 1
ATOM 1386 C CA . GLU A 1 176 ? -17.335 -0.250 0.513 1.00 94.12 176 GLU A CA 1
ATOM 1387 C C . GLU A 1 176 ? -16.379 0.184 -0.610 1.00 94.12 176 GLU A C 1
ATOM 1389 O O . GLU A 1 176 ? -15.254 0.599 -0.324 1.00 94.12 176 GLU A O 1
ATOM 1394 N N . LYS A 1 177 ? -16.826 0.149 -1.873 1.00 94.12 177 LYS A N 1
ATOM 1395 C CA . LYS A 1 177 ? -16.035 0.609 -3.028 1.00 94.12 177 LYS A CA 1
ATOM 1396 C C . LYS A 1 177 ? -15.676 2.088 -2.899 1.00 94.12 177 LYS A C 1
ATOM 1398 O O . LYS A 1 177 ? -14.507 2.439 -3.045 1.00 94.12 177 LYS A O 1
ATOM 1403 N N . GLU A 1 178 ? -16.653 2.936 -2.583 1.00 95.19 178 GLU A N 1
ATOM 1404 C CA . GLU A 1 178 ? -16.468 4.377 -2.383 1.00 95.19 178 GLU A CA 1
ATOM 1405 C C . GLU A 1 178 ? -15.396 4.660 -1.331 1.00 95.19 178 GLU A C 1
ATOM 1407 O O . GLU A 1 178 ? -14.438 5.381 -1.611 1.00 95.19 178 GLU A O 1
ATOM 1412 N N . LEU A 1 179 ? -15.488 4.021 -0.161 1.00 96.00 179 LEU A N 1
ATOM 1413 C CA . LEU A 1 179 ? -14.525 4.215 0.921 1.00 96.00 179 LEU A CA 1
ATOM 1414 C C . LEU A 1 179 ? -13.117 3.714 0.554 1.00 96.00 179 LEU A C 1
ATOM 1416 O O . LEU A 1 179 ? -12.119 4.346 0.911 1.00 96.00 179 LEU A O 1
ATOM 1420 N N . LEU A 1 180 ? -13.008 2.594 -0.168 1.00 95.19 180 LEU A N 1
ATOM 1421 C CA . LEU A 1 180 ? -11.724 2.061 -0.640 1.00 95.19 180 LEU A CA 1
ATOM 1422 C C . LEU A 1 180 ? -11.066 2.998 -1.666 1.00 95.19 180 LEU A C 1
ATOM 1424 O O . LEU A 1 180 ? -9.858 3.241 -1.592 1.00 95.19 180 LEU A O 1
ATOM 1428 N N . ILE A 1 181 ? -11.855 3.553 -2.591 1.00 95.56 181 ILE A N 1
ATOM 1429 C CA . ILE A 1 181 ? -11.400 4.536 -3.582 1.00 95.56 181 ILE A CA 1
ATOM 1430 C C . ILE A 1 181 ? -10.977 5.835 -2.892 1.00 95.56 181 ILE A C 1
ATOM 1432 O O . ILE A 1 181 ? -9.876 6.321 -3.146 1.00 95.56 181 ILE A O 1
ATOM 1436 N N . GLU A 1 182 ? -11.813 6.375 -2.003 1.00 95.38 182 GLU A N 1
ATOM 1437 C CA . GLU A 1 182 ? -11.526 7.595 -1.242 1.00 95.38 182 GLU A CA 1
ATOM 1438 C C . GLU A 1 182 ? -10.220 7.446 -0.457 1.00 95.38 182 GLU A C 1
ATOM 1440 O O . GLU A 1 182 ? -9.312 8.271 -0.582 1.00 95.38 182 GLU A O 1
ATOM 1445 N N . THR A 1 183 ? -10.080 6.338 0.278 1.00 95.44 183 THR A N 1
ATOM 1446 C CA . THR A 1 183 ? -8.864 6.018 1.031 1.00 95.44 183 THR A CA 1
ATOM 1447 C C . THR A 1 183 ? -7.638 6.022 0.117 1.00 95.44 183 THR A C 1
ATOM 1449 O O . THR A 1 183 ? -6.627 6.649 0.436 1.00 95.44 183 THR A O 1
ATOM 1452 N N . ALA A 1 184 ? -7.705 5.366 -1.045 1.00 94.81 184 ALA A N 1
ATOM 1453 C CA . ALA A 1 184 ? -6.578 5.299 -1.972 1.00 94.81 184 ALA A CA 1
ATOM 1454 C C . ALA A 1 184 ? -6.218 6.661 -2.584 1.00 94.81 184 ALA A C 1
ATOM 1456 O O . ALA A 1 184 ? -5.032 6.980 -2.710 1.00 94.81 184 ALA A O 1
ATOM 1457 N N . CYS A 1 185 ? -7.214 7.479 -2.928 1.00 93.88 185 CYS A N 1
ATOM 1458 C CA . CYS A 1 185 ? -7.016 8.844 -3.410 1.00 93.88 185 CYS A CA 1
ATOM 1459 C C . CYS A 1 185 ? -6.361 9.726 -2.340 1.00 93.88 185 CYS A C 1
ATOM 1461 O O . CYS A 1 185 ? -5.352 10.379 -2.615 1.00 93.88 185 CYS A O 1
ATOM 1463 N N . ASN A 1 186 ? -6.857 9.689 -1.104 1.00 92.88 186 ASN A N 1
ATOM 1464 C CA . ASN A 1 186 ? -6.321 10.500 -0.013 1.00 92.88 186 ASN A CA 1
ATOM 1465 C C . ASN A 1 186 ? -4.901 10.070 0.366 1.00 92.88 186 ASN A C 1
ATOM 1467 O O . ASN A 1 186 ? -4.018 10.914 0.514 1.00 92.88 186 ASN A O 1
ATOM 1471 N N . LEU A 1 187 ? -4.636 8.762 0.445 1.00 91.88 187 LEU A N 1
ATOM 1472 C CA . LEU A 1 187 ? -3.283 8.249 0.670 1.00 91.88 187 LEU A CA 1
ATOM 1473 C C . LEU A 1 187 ? -2.334 8.630 -0.464 1.00 91.88 187 LEU A C 1
ATOM 1475 O O . LEU A 1 187 ? -1.184 8.979 -0.204 1.00 91.88 187 LEU A O 1
ATOM 1479 N N . ARG A 1 188 ? -2.802 8.628 -1.717 1.00 90.69 188 ARG A N 1
ATOM 1480 C CA . ARG A 1 188 ? -1.996 9.102 -2.844 1.00 90.69 188 ARG A CA 1
ATOM 1481 C C . ARG A 1 188 ? -1.605 10.571 -2.678 1.00 90.69 188 ARG A C 1
ATOM 1483 O O . ARG A 1 188 ? -0.438 10.898 -2.880 1.00 90.69 188 ARG A O 1
ATOM 1490 N N . LEU A 1 189 ? -2.548 11.433 -2.302 1.00 89.19 189 LEU A N 1
ATOM 1491 C CA . LEU A 1 189 ? -2.278 12.853 -2.067 1.00 89.19 189 LEU A CA 1
ATOM 1492 C C . LEU A 1 189 ? -1.333 13.068 -0.878 1.00 89.19 189 LEU A C 1
ATOM 1494 O O . LEU A 1 189 ? -0.413 13.877 -0.986 1.00 89.19 189 LEU A O 1
ATOM 1498 N N . LEU A 1 190 ? -1.502 12.309 0.210 1.00 87.31 190 LEU A N 1
ATOM 1499 C CA . LEU A 1 190 ? -0.588 12.315 1.358 1.00 87.31 190 LEU A CA 1
ATOM 1500 C C . LEU A 1 190 ? 0.837 11.939 0.930 1.00 87.31 190 LEU A C 1
ATOM 1502 O O . LEU A 1 190 ? 1.788 12.643 1.257 1.00 87.31 190 LEU A O 1
ATOM 1506 N N . PHE A 1 191 ? 0.997 10.867 0.147 1.00 85.38 191 PHE A N 1
ATOM 1507 C CA . PHE A 1 191 ? 2.310 10.414 -0.324 1.00 85.38 191 PHE A CA 1
ATOM 1508 C C . PHE A 1 191 ? 2.971 11.349 -1.341 1.00 85.38 191 PHE A C 1
ATOM 1510 O O . PHE A 1 191 ? 4.195 11.346 -1.462 1.00 85.38 191 PHE A O 1
ATOM 1517 N N . ASP A 1 192 ? 2.184 12.152 -2.053 1.00 82.00 192 ASP A N 1
ATOM 1518 C CA . ASP A 1 192 ? 2.688 13.196 -2.945 1.00 82.00 192 ASP A CA 1
ATOM 1519 C C . ASP A 1 192 ? 2.916 14.536 -2.206 1.00 82.00 192 ASP A C 1
ATOM 1521 O O . ASP A 1 192 ? 3.307 15.516 -2.838 1.00 82.00 192 ASP A O 1
ATOM 1525 N N . GLY A 1 193 ? 2.676 14.601 -0.887 1.00 79.00 193 GLY A N 1
ATOM 1526 C CA . GLY A 1 193 ? 2.821 15.820 -0.079 1.00 79.00 193 GLY A CA 1
ATOM 1527 C C . GLY A 1 193 ? 1.758 16.890 -0.353 1.00 79.00 193 GLY A C 1
ATOM 1528 O O . GLY A 1 193 ? 1.948 18.047 0.005 1.00 79.00 193 GLY A O 1
ATOM 1529 N N . LYS A 1 194 ? 0.655 16.519 -1.012 1.00 80.56 194 LYS A N 1
ATOM 1530 C CA . LYS A 1 194 ? -0.431 17.420 -1.440 1.00 80.56 194 LYS A CA 1
ATOM 1531 C C . LYS A 1 194 ? -1.593 17.496 -0.452 1.00 80.56 194 LYS A C 1
ATOM 1533 O O . LYS A 1 194 ? -2.494 18.305 -0.633 1.00 80.56 194 LYS A O 1
ATOM 1538 N N . LEU A 1 195 ? -1.593 16.630 0.555 1.00 79.81 195 LEU A N 1
ATOM 1539 C CA . LEU A 1 195 ? -2.577 16.596 1.627 1.00 79.81 195 LEU A CA 1
ATOM 1540 C C . LEU A 1 195 ? -1.834 16.451 2.957 1.00 79.81 195 LEU A C 1
ATOM 1542 O O . LEU A 1 195 ? -0.813 15.765 3.020 1.00 79.81 195 LEU A O 1
ATOM 1546 N N . MET A 1 196 ? -2.351 17.084 4.007 1.00 76.25 196 MET A N 1
ATOM 1547 C CA . MET A 1 196 ? -1.919 16.860 5.386 1.00 76.25 196 MET A CA 1
ATOM 1548 C C . MET A 1 196 ? -2.940 15.966 6.100 1.00 76.25 196 MET A C 1
ATOM 1550 O O . MET A 1 196 ? -4.122 16.014 5.752 1.00 76.25 196 MET A O 1
ATOM 1554 N N . PRO A 1 197 ? -2.528 15.129 7.072 1.00 74.25 197 PRO A N 1
ATOM 1555 C CA . PRO A 1 197 ? -3.479 14.365 7.871 1.00 74.25 197 PRO A CA 1
ATOM 1556 C C . PRO A 1 197 ? -4.505 15.296 8.522 1.00 74.25 197 PRO A C 1
ATOM 1558 O O . PRO A 1 197 ? -4.128 16.297 9.122 1.00 74.25 197 PRO A O 1
ATOM 1561 N N . LEU A 1 198 ? -5.789 14.944 8.449 1.00 65.38 198 LEU A N 1
ATOM 1562 C CA . LEU A 1 198 ? -6.897 15.740 9.000 1.00 65.38 198 LEU A CA 1
ATOM 1563 C C . LEU A 1 198 ? -6.973 15.710 10.542 1.00 65.38 198 LEU A C 1
ATOM 1565 O O . LEU A 1 198 ? -7.977 16.104 11.124 1.00 65.38 198 LEU A O 1
ATOM 1569 N N . VAL A 1 199 ? -5.939 15.208 11.220 1.00 60.06 199 VAL A N 1
ATOM 1570 C CA . VAL A 1 199 ? -5.989 14.850 12.640 1.00 60.06 199 VAL A CA 1
ATOM 1571 C C . VAL A 1 199 ? -5.087 15.778 13.441 1.00 60.06 199 VAL A C 1
ATOM 1573 O O . VAL A 1 199 ? -3.915 15.475 13.546 1.00 60.06 199 VAL A O 1
ATOM 1576 N N . HIS A 1 200 ? -5.627 16.844 14.042 1.00 61.28 200 HIS A N 1
ATOM 1577 C CA . HIS A 1 200 ? -4.968 17.742 15.019 1.00 61.28 200 HIS A CA 1
ATOM 1578 C C . HIS A 1 200 ? -3.629 18.392 14.580 1.00 61.28 200 HIS A C 1
ATOM 1580 O O . HIS A 1 200 ? -2.717 17.748 14.072 1.00 61.28 200 HIS A O 1
ATOM 1586 N N . ASP A 1 201 ? -3.410 19.659 14.939 1.00 62.00 201 ASP A N 1
ATOM 1587 C CA . ASP A 1 201 ? -2.195 20.428 14.587 1.00 62.00 201 ASP A CA 1
ATOM 1588 C C . ASP A 1 201 ? -0.847 19.798 15.017 1.00 62.00 201 ASP A C 1
ATOM 1590 O O . ASP A 1 201 ? 0.213 20.181 14.527 1.00 62.00 201 ASP A O 1
ATOM 1594 N N . ALA A 1 202 ? -0.857 18.798 15.907 1.00 68.75 202 ALA A N 1
ATOM 1595 C CA . ALA A 1 202 ? 0.340 18.116 16.403 1.00 68.75 202 ALA A CA 1
ATOM 1596 C C . ALA A 1 202 ? 0.692 16.825 15.629 1.00 68.75 202 ALA A C 1
ATOM 1598 O O . ALA A 1 202 ? 1.724 16.198 15.898 1.00 68.75 202 ALA A O 1
ATOM 1599 N N . CYS A 1 203 ? -0.144 16.376 14.686 1.00 83.12 203 CYS A N 1
ATOM 1600 C CA . CYS A 1 203 ? 0.088 15.127 13.966 1.00 83.12 203 CYS A CA 1
ATOM 1601 C C . CYS A 1 203 ? 0.995 15.323 12.746 1.00 83.12 203 CYS A C 1
ATOM 1603 O O . CYS A 1 203 ? 0.573 15.745 11.671 1.00 83.12 203 CYS A O 1
ATOM 1605 N N . SER A 1 204 ? 2.258 14.909 12.868 1.00 84.69 204 SER A N 1
ATOM 1606 C CA . SER A 1 204 ? 3.126 14.799 11.689 1.00 84.69 204 SER A CA 1
ATOM 1607 C C . SER A 1 204 ? 2.668 13.680 10.742 1.00 84.69 204 SER A C 1
ATOM 1609 O O . SER A 1 204 ? 2.197 12.629 11.182 1.00 84.69 204 SER A O 1
ATOM 1611 N N . MET A 1 205 ? 2.911 13.848 9.437 1.00 84.31 205 MET A N 1
ATOM 1612 C CA . MET A 1 205 ? 2.626 12.831 8.413 1.00 84.31 205 MET A CA 1
ATOM 1613 C C . MET A 1 205 ? 3.235 11.462 8.755 1.00 84.31 205 MET A C 1
ATOM 1615 O O . MET A 1 205 ? 2.549 10.446 8.697 1.00 84.31 205 MET A O 1
ATOM 1619 N N . ARG A 1 206 ? 4.500 11.427 9.193 1.00 85.25 206 ARG A N 1
ATOM 1620 C CA . ARG A 1 206 ? 5.178 10.181 9.596 1.00 85.25 206 ARG A CA 1
ATOM 1621 C C . ARG A 1 206 ? 4.468 9.485 10.750 1.00 85.25 206 ARG A C 1
ATOM 1623 O O . ARG A 1 206 ? 4.351 8.263 10.755 1.00 85.25 206 ARG A O 1
ATOM 1630 N N . SER A 1 207 ? 4.011 10.265 11.728 1.00 87.31 207 SER A N 1
ATOM 1631 C CA . SER A 1 207 ? 3.283 9.734 12.876 1.00 87.31 207 SER A CA 1
ATOM 1632 C C . SER A 1 207 ? 1.932 9.162 12.464 1.00 87.31 207 SER A C 1
ATOM 1634 O O . SER A 1 207 ? 1.571 8.094 12.951 1.00 87.31 207 SER A O 1
ATOM 1636 N N . PHE A 1 208 ? 1.210 9.844 11.573 1.00 90.12 208 PHE A N 1
ATOM 1637 C CA . PHE A 1 208 ? -0.057 9.359 11.030 1.00 90.12 208 PHE A CA 1
ATOM 1638 C C . PHE A 1 208 ? 0.127 8.032 10.291 1.00 90.12 208 PHE A C 1
ATOM 1640 O O . PHE A 1 208 ? -0.566 7.061 10.578 1.00 90.12 208 PHE A O 1
ATOM 1647 N N . ILE A 1 209 ? 1.106 7.967 9.383 1.00 89.62 209 ILE A N 1
ATOM 1648 C CA . ILE A 1 209 ? 1.382 6.772 8.582 1.00 89.62 209 ILE A CA 1
ATOM 1649 C C . ILE A 1 209 ? 1.844 5.592 9.450 1.00 89.62 209 ILE A C 1
ATOM 1651 O O . ILE A 1 209 ? 1.416 4.467 9.199 1.00 89.62 209 ILE A O 1
ATOM 1655 N N . ASP A 1 210 ? 2.658 5.814 10.492 1.00 89.00 210 ASP A N 1
ATOM 1656 C CA . ASP A 1 210 ? 3.051 4.734 11.415 1.00 89.00 210 ASP A CA 1
ATOM 1657 C C . ASP A 1 210 ? 1.850 4.187 12.203 1.00 89.00 210 ASP A C 1
ATOM 1659 O O . ASP A 1 210 ? 1.723 2.970 12.343 1.00 89.00 210 ASP A O 1
ATOM 1663 N N . VAL A 1 211 ? 0.941 5.051 12.674 1.00 91.94 211 VAL A N 1
ATOM 1664 C CA . VAL A 1 211 ? -0.286 4.617 13.367 1.00 91.94 211 VAL A CA 1
ATOM 1665 C C . VAL A 1 211 ? -1.232 3.893 12.413 1.00 91.94 211 VAL A C 1
ATOM 1667 O O . VAL A 1 211 ? -1.690 2.798 12.740 1.00 91.94 211 VAL A O 1
ATOM 1670 N N . LEU A 1 212 ? -1.484 4.451 11.224 1.00 93.44 212 LEU A N 1
ATOM 1671 C CA . LEU A 1 212 ? -2.346 3.843 10.210 1.00 93.44 212 LEU A CA 1
ATOM 1672 C C . LEU A 1 212 ? -1.867 2.436 9.845 1.00 93.44 212 LEU A C 1
ATOM 1674 O O . LEU A 1 212 ? -2.664 1.502 9.796 1.00 93.44 212 LEU A O 1
ATOM 1678 N N . GLU A 1 213 ? -0.568 2.263 9.621 1.00 91.19 213 GLU A N 1
ATOM 1679 C CA . GLU A 1 213 ? 0.022 0.977 9.258 1.00 91.19 213 GLU A CA 1
ATOM 1680 C C . GLU A 1 213 ? -0.129 -0.067 10.372 1.00 91.19 213 GLU A C 1
ATOM 1682 O O . GLU A 1 213 ? -0.569 -1.194 10.122 1.00 91.19 213 GLU A O 1
ATOM 1687 N N . ARG A 1 214 ? 0.146 0.317 11.624 1.00 90.50 214 ARG A N 1
ATOM 1688 C CA . ARG A 1 214 ? -0.006 -0.575 12.784 1.00 90.50 214 ARG A CA 1
ATOM 1689 C C . ARG A 1 214 ? -1.464 -0.934 13.040 1.00 90.50 214 ARG A C 1
ATOM 1691 O O . ARG A 1 214 ? -1.761 -2.096 13.316 1.00 90.50 214 ARG A O 1
ATOM 1698 N N . LEU A 1 215 ? -2.374 0.030 12.922 1.00 92.69 215 LEU A N 1
ATOM 1699 C CA . LEU A 1 215 ? -3.805 -0.217 13.065 1.00 92.69 215 LEU A CA 1
ATOM 1700 C C . LEU A 1 215 ? -4.318 -1.119 11.935 1.00 92.69 215 LEU A C 1
ATOM 1702 O O . LEU A 1 215 ? -5.058 -2.060 12.205 1.00 92.69 215 LEU A O 1
ATOM 1706 N N . SER A 1 216 ? -3.839 -0.927 10.702 1.00 93.62 216 SER A N 1
ATOM 1707 C CA . SER A 1 216 ? -4.149 -1.806 9.565 1.00 93.62 216 SER A CA 1
ATOM 1708 C C . SER A 1 216 ? -3.710 -3.252 9.826 1.00 93.62 216 SER A C 1
ATOM 1710 O O . SER A 1 216 ? -4.459 -4.181 9.534 1.00 93.62 216 SER A O 1
ATOM 1712 N N . ARG A 1 217 ? -2.541 -3.476 10.450 1.00 90.88 217 ARG A N 1
ATOM 1713 C CA . ARG A 1 217 ? -2.131 -4.820 10.915 1.00 90.88 217 ARG A CA 1
ATOM 1714 C C . ARG A 1 217 ? -3.079 -5.376 11.972 1.00 90.88 217 ARG A C 1
ATOM 1716 O O . ARG A 1 217 ? -3.470 -6.541 11.892 1.00 90.88 217 ARG A O 1
ATOM 1723 N N . THR A 1 218 ? -3.464 -4.555 12.948 1.00 90.94 218 THR A N 1
ATOM 1724 C CA . THR A 1 218 ? -4.443 -4.946 13.969 1.00 90.94 218 THR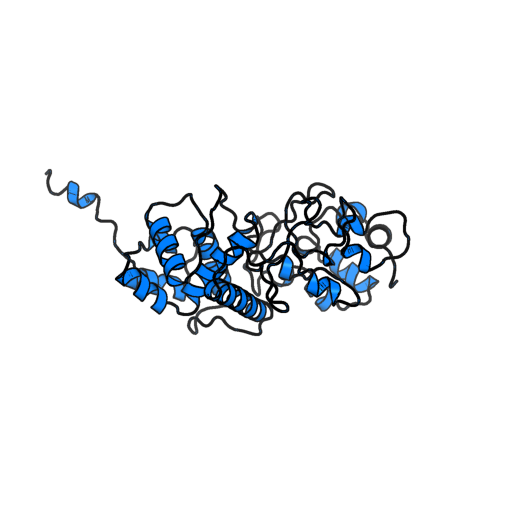 A CA 1
ATOM 1725 C C . THR A 1 218 ? -5.773 -5.342 13.328 1.00 90.94 218 THR A C 1
ATOM 1727 O O . THR A 1 218 ? -6.384 -6.295 13.792 1.00 90.94 218 THR A O 1
ATOM 1730 N N . MET A 1 219 ? -6.192 -4.700 12.232 1.00 92.31 219 MET A N 1
ATOM 1731 C CA . MET A 1 219 ? -7.447 -5.006 11.531 1.00 92.31 219 MET A CA 1
ATOM 1732 C C . MET A 1 219 ? -7.463 -6.366 10.807 1.00 92.31 219 MET A C 1
ATOM 1734 O O . MET A 1 219 ? -8.543 -6.858 10.485 1.00 92.31 219 MET A O 1
ATOM 1738 N N . VAL A 1 220 ? -6.306 -6.998 10.566 1.00 90.00 220 VAL A N 1
ATOM 1739 C CA . VAL A 1 220 ? -6.216 -8.316 9.892 1.00 90.00 220 VAL A CA 1
ATOM 1740 C C . VAL A 1 220 ? -5.715 -9.450 10.781 1.00 90.00 220 VAL A C 1
ATOM 1742 O O . VAL A 1 220 ? -5.893 -10.624 10.454 1.00 90.00 220 VAL A O 1
ATOM 1745 N N . SER A 1 221 ? -5.074 -9.126 11.900 1.00 84.75 221 SER A N 1
ATOM 1746 C CA . SER A 1 221 ? -4.426 -10.122 12.748 1.00 84.75 221 SER A CA 1
ATOM 1747 C C . SER A 1 221 ? -5.433 -11.019 13.478 1.00 84.75 221 SER A C 1
ATOM 1749 O O . SER A 1 221 ? -6.367 -10.544 14.123 1.00 84.75 221 SER A O 1
ATOM 1751 N N . LYS A 1 222 ? -5.192 -12.335 13.423 1.00 80.12 222 LYS A N 1
ATOM 1752 C CA . LYS A 1 222 ? -5.934 -13.365 14.177 1.00 80.12 222 LYS A CA 1
ATOM 1753 C C . LYS A 1 222 ? -5.303 -13.727 15.523 1.00 80.12 222 LYS A C 1
ATOM 1755 O O . LYS A 1 222 ? -5.883 -14.495 16.276 1.00 80.12 222 LYS A O 1
ATOM 1760 N N . ARG A 1 223 ? -4.096 -13.235 15.823 1.00 70.25 223 ARG A N 1
ATOM 1761 C CA . ARG A 1 223 ? -3.304 -13.674 16.992 1.00 70.25 223 ARG A CA 1
ATOM 1762 C C . ARG A 1 223 ? -3.567 -12.862 18.260 1.00 70.25 223 ARG A C 1
ATOM 1764 O O . ARG A 1 223 ? -2.775 -12.921 19.196 1.00 70.25 223 ARG A O 1
ATOM 1771 N N . HIS A 1 224 ? -4.627 -12.066 18.279 1.00 73.69 224 HIS A N 1
ATOM 1772 C CA . HIS A 1 224 ? -4.902 -11.162 19.384 1.00 73.69 224 HIS A CA 1
ATOM 1773 C C . HIS A 1 224 ? -6.029 -11.667 20.278 1.00 73.69 224 HIS A C 1
ATOM 1775 O O . HIS A 1 224 ? -6.853 -12.480 19.874 1.00 73.69 224 HIS A O 1
ATOM 1781 N N . GLY A 1 225 ? -6.044 -11.172 21.516 1.00 78.00 225 GLY A N 1
ATOM 1782 C CA . GLY A 1 225 ? -7.097 -11.489 22.473 1.00 78.00 225 GLY A CA 1
ATOM 1783 C C . GLY A 1 225 ? -8.463 -10.943 22.046 1.00 78.00 225 GLY A C 1
ATOM 1784 O O . GLY A 1 225 ? -8.573 -10.110 21.143 1.00 78.00 225 GLY A O 1
ATOM 1785 N N . ALA A 1 226 ? -9.508 -11.373 22.757 1.00 84.00 226 ALA A N 1
ATOM 1786 C CA . ALA A 1 226 ? -10.906 -11.050 22.458 1.00 84.00 226 ALA A CA 1
ATOM 1787 C C . ALA A 1 226 ? -11.172 -9.550 22.212 1.00 84.00 226 ALA A C 1
ATOM 1789 O O . ALA A 1 226 ? -11.948 -9.209 21.323 1.00 84.00 226 ALA A O 1
ATOM 1790 N N . GLY A 1 227 ? -10.485 -8.647 22.925 1.00 86.88 227 GLY A N 1
ATOM 1791 C CA . GLY A 1 227 ? -10.642 -7.197 22.751 1.00 86.88 227 GLY A CA 1
ATOM 1792 C C . GLY A 1 227 ? -10.328 -6.690 21.337 1.00 86.88 227 GLY A C 1
ATOM 1793 O O . GLY A 1 227 ? -10.996 -5.781 20.852 1.00 86.88 227 GLY A O 1
ATOM 1794 N N . VAL A 1 228 ? -9.370 -7.299 20.633 1.00 89.00 228 VAL A N 1
ATOM 1795 C CA . VAL A 1 228 ? -9.054 -6.916 19.247 1.00 89.00 228 VAL A CA 1
ATOM 1796 C C . VAL A 1 228 ? -10.105 -7.423 18.274 1.00 89.00 228 VAL A C 1
ATOM 1798 O O . VAL A 1 228 ? -10.455 -6.703 17.347 1.00 89.00 228 VAL A O 1
ATOM 1801 N N . HIS A 1 229 ? -10.657 -8.616 18.492 1.00 90.31 229 HIS A N 1
ATOM 1802 C CA . HIS A 1 229 ? -11.758 -9.115 17.667 1.00 90.31 229 HIS A CA 1
ATOM 1803 C C . HIS A 1 229 ? -13.020 -8.262 17.815 1.00 90.31 229 HIS A C 1
ATOM 1805 O O . HIS A 1 229 ? -13.704 -7.993 16.827 1.00 90.31 229 HIS A O 1
ATOM 1811 N N . VAL A 1 230 ? -13.291 -7.779 19.031 1.00 92.38 230 VAL A N 1
ATOM 1812 C CA . VAL A 1 230 ? -14.366 -6.815 19.290 1.00 92.38 230 VAL A CA 1
ATOM 1813 C C . VAL A 1 230 ? -14.114 -5.509 18.530 1.00 92.38 230 VAL A C 1
ATOM 1815 O O . VAL A 1 230 ? -14.995 -5.063 17.796 1.00 92.38 230 VAL A O 1
ATOM 1818 N N . LEU A 1 231 ? -12.900 -4.948 18.623 1.00 93.56 231 LEU A N 1
ATOM 1819 C CA . LEU A 1 231 ? -12.505 -3.753 17.872 1.00 93.56 231 LEU A CA 1
ATOM 1820 C C . LEU A 1 231 ? -12.673 -3.947 16.357 1.00 93.56 231 LEU A C 1
ATOM 1822 O O . LEU A 1 231 ? -13.323 -3.134 15.709 1.00 93.56 231 LEU A O 1
ATOM 1826 N N . GLN A 1 232 ? -12.117 -5.025 15.797 1.00 94.19 232 GLN A N 1
ATOM 1827 C CA . GLN A 1 232 ? -12.207 -5.352 14.370 1.00 94.19 232 GLN A CA 1
ATOM 1828 C C . GLN A 1 232 ? -13.666 -5.368 13.908 1.00 94.19 232 GLN A C 1
ATOM 1830 O O . GLN A 1 232 ? -14.025 -4.661 12.970 1.00 94.19 232 GLN A O 1
ATOM 1835 N N . LYS A 1 233 ? -14.519 -6.144 14.592 1.00 94.56 233 LYS A N 1
ATOM 1836 C CA . LYS A 1 233 ? -15.937 -6.274 14.241 1.00 94.56 233 LYS A CA 1
ATOM 1837 C C . LYS A 1 233 ? -16.653 -4.925 14.294 1.00 94.56 233 LYS A C 1
ATOM 1839 O O . LYS A 1 233 ? -17.397 -4.603 13.370 1.00 94.56 233 LYS A O 1
ATOM 1844 N N . ALA A 1 234 ? -16.415 -4.142 15.345 1.00 96.00 234 ALA A N 1
ATOM 1845 C CA . ALA A 1 234 ? -17.054 -2.845 15.521 1.00 96.00 234 ALA A CA 1
ATOM 1846 C C . ALA A 1 234 ? -16.620 -1.832 14.448 1.00 96.00 234 ALA A C 1
ATOM 1848 O O . ALA A 1 234 ? -17.471 -1.165 13.862 1.00 96.00 234 ALA A O 1
ATOM 1849 N N . VAL A 1 235 ? -15.321 -1.762 14.133 1.00 97.06 235 VAL A N 1
ATOM 1850 C CA . VAL A 1 235 ? -14.784 -0.845 13.115 1.00 97.06 235 VAL A CA 1
ATOM 1851 C C . VAL A 1 235 ? -15.250 -1.240 11.714 1.00 97.06 235 VAL A C 1
ATOM 1853 O O . VAL A 1 235 ? -15.776 -0.388 11.004 1.00 97.06 235 VAL A O 1
ATOM 1856 N N . TYR A 1 236 ? -15.125 -2.513 11.317 1.00 96.62 236 TYR A N 1
ATOM 1857 C CA . TYR A 1 236 ? -15.588 -2.969 9.998 1.00 96.62 236 TYR A CA 1
ATOM 1858 C C . TYR A 1 236 ? -17.090 -2.724 9.810 1.00 96.62 236 TYR A C 1
ATOM 1860 O O . TYR A 1 236 ? -17.505 -2.176 8.788 1.00 96.62 236 TYR A O 1
ATOM 1868 N N . SER A 1 237 ? -17.899 -3.047 10.827 1.00 96.06 237 SER A N 1
ATOM 1869 C CA . SER A 1 237 ? -19.344 -2.816 10.788 1.00 96.06 237 SER A CA 1
ATOM 1870 C C . SER A 1 237 ? -19.693 -1.331 10.686 1.00 96.06 237 SER A C 1
ATOM 1872 O O . SER A 1 237 ? -20.566 -0.976 9.898 1.00 96.06 237 SER A O 1
ATOM 1874 N N . ALA A 1 238 ? -19.028 -0.458 11.448 1.00 96.75 238 ALA A N 1
ATOM 1875 C CA . ALA A 1 238 ? -19.305 0.977 11.426 1.00 96.75 238 ALA A CA 1
ATOM 1876 C C . ALA A 1 238 ? -18.823 1.658 10.130 1.00 96.75 238 ALA A C 1
ATOM 1878 O O . ALA A 1 238 ? -19.485 2.570 9.625 1.00 96.75 238 ALA A O 1
ATOM 1879 N N . ALA A 1 239 ? -17.711 1.184 9.561 1.00 96.50 239 ALA A N 1
ATOM 1880 C CA . ALA A 1 239 ? -17.203 1.631 8.267 1.00 96.50 239 ALA A CA 1
ATOM 1881 C C . ALA A 1 239 ? -18.087 1.163 7.094 1.00 96.50 239 ALA A C 1
ATOM 1883 O O . ALA A 1 239 ? -18.129 1.825 6.058 1.00 96.50 239 ALA A O 1
ATOM 1884 N N . GLY A 1 240 ? -18.839 0.069 7.263 1.00 95.62 240 GLY A N 1
ATOM 1885 C CA . GLY A 1 240 ? -19.604 -0.560 6.183 1.00 95.62 240 GLY A CA 1
ATOM 1886 C C . GLY A 1 240 ? -18.723 -1.399 5.254 1.00 95.62 240 GLY A C 1
ATOM 1887 O O . GLY A 1 240 ? -18.981 -1.459 4.057 1.00 95.62 240 GLY A O 1
ATOM 1888 N N . ILE A 1 241 ? -17.667 -2.008 5.799 1.00 94.56 241 ILE A N 1
ATOM 1889 C CA . ILE A 1 241 ? -16.728 -2.869 5.073 1.00 94.56 241 ILE A CA 1
ATOM 1890 C C . ILE A 1 241 ? -16.967 -4.318 5.496 1.00 94.56 241 ILE A C 1
ATOM 1892 O O . ILE A 1 241 ? -16.975 -4.631 6.689 1.00 94.56 241 ILE A O 1
ATOM 1896 N N . ASN A 1 242 ? -17.077 -5.224 4.526 1.00 92.31 242 ASN A N 1
ATOM 1897 C CA . ASN A 1 242 ? -17.129 -6.654 4.810 1.00 92.31 242 ASN A CA 1
ATOM 1898 C C . ASN A 1 242 ? -15.770 -7.145 5.328 1.00 92.31 242 ASN A C 1
ATOM 1900 O O . ASN A 1 242 ? -14.792 -7.170 4.576 1.00 92.31 242 ASN A O 1
ATOM 1904 N N . ALA A 1 243 ? -15.709 -7.548 6.601 1.00 90.44 243 ALA A N 1
ATOM 1905 C CA . ALA A 1 243 ? -14.475 -8.006 7.234 1.00 90.44 243 ALA A CA 1
ATOM 1906 C C . ALA A 1 243 ? -13.811 -9.128 6.402 1.00 90.44 243 ALA A C 1
ATOM 1908 O O . ALA A 1 243 ? -14.468 -10.121 6.077 1.00 90.44 243 ALA A O 1
ATOM 1909 N N . PRO A 1 244 ? -12.526 -8.992 6.026 1.00 88.38 244 PRO A N 1
ATOM 1910 C CA . PRO A 1 244 ? -11.862 -9.978 5.186 1.00 88.38 244 PRO A CA 1
ATOM 1911 C C . PRO A 1 244 ? -11.656 -11.298 5.935 1.00 88.38 244 PRO A C 1
ATOM 1913 O O . PRO A 1 244 ? -11.345 -11.310 7.127 1.00 88.38 244 PRO A O 1
ATOM 1916 N N . ASN A 1 245 ? -11.731 -12.422 5.219 1.00 81.69 245 ASN A N 1
ATOM 1917 C CA . ASN A 1 245 ? -11.264 -13.694 5.759 1.00 81.69 245 ASN A CA 1
ATOM 1918 C C . ASN A 1 245 ? -9.730 -13.701 5.773 1.00 81.69 245 ASN A C 1
ATOM 1920 O O . ASN A 1 245 ? -9.086 -13.714 4.724 1.00 81.69 245 ASN A O 1
ATOM 1924 N N . THR A 1 246 ? -9.132 -13.653 6.959 1.00 78.56 246 THR A N 1
ATOM 1925 C CA . THR A 1 246 ? -7.676 -13.565 7.103 1.00 78.56 246 THR A CA 1
ATOM 1926 C C . THR A 1 246 ? -7.049 -14.934 7.362 1.00 78.56 246 THR A C 1
ATOM 1928 O O . THR A 1 246 ? -7.624 -15.790 8.024 1.00 78.56 246 THR A O 1
ATOM 1931 N N . ALA A 1 247 ? -5.853 -15.191 6.839 1.00 69.38 247 ALA A N 1
ATOM 1932 C CA . ALA A 1 247 ? -5.058 -16.360 7.221 1.00 69.38 247 ALA A CA 1
ATOM 1933 C C . ALA A 1 247 ? -4.258 -16.081 8.509 1.00 69.38 247 ALA A C 1
ATOM 1935 O O . ALA A 1 247 ? -4.239 -14.957 9.013 1.00 69.38 247 ALA A O 1
ATOM 1936 N N . THR A 1 248 ? -3.557 -17.086 9.041 1.00 68.94 248 THR A N 1
ATOM 1937 C CA . THR A 1 248 ? -2.565 -16.916 10.119 1.00 68.94 248 THR A CA 1
ATOM 1938 C C . THR A 1 248 ? -1.299 -16.219 9.603 1.00 68.94 248 THR A C 1
ATOM 1940 O O . THR A 1 248 ? -0.218 -16.803 9.583 1.00 68.94 248 THR A O 1
ATOM 1943 N N . GLU A 1 249 ? -1.425 -14.965 9.181 1.00 73.19 249 GLU A N 1
ATOM 1944 C CA . GLU A 1 249 ? -0.329 -14.107 8.728 1.00 73.19 249 GLU A CA 1
ATOM 1945 C C . GLU A 1 249 ? -0.286 -12.833 9.584 1.00 73.19 249 GLU A C 1
ATOM 1947 O O . GLU A 1 249 ? -1.318 -12.306 9.994 1.00 73.19 249 GLU A O 1
ATOM 1952 N N . ASN A 1 250 ? 0.922 -12.359 9.892 1.00 68.94 250 ASN A N 1
ATOM 1953 C CA . ASN A 1 250 ? 1.144 -11.224 10.797 1.00 68.94 250 ASN A CA 1
ATOM 1954 C C . ASN A 1 250 ? 1.686 -9.991 10.069 1.00 68.94 250 ASN A C 1
ATOM 1956 O O . ASN A 1 250 ? 1.780 -8.907 10.652 1.00 68.94 250 ASN A O 1
ATOM 1960 N N . LEU A 1 251 ? 2.115 -10.160 8.815 1.00 80.88 251 LEU A N 1
ATOM 1961 C CA . LEU A 1 251 ? 2.647 -9.074 8.011 1.00 80.88 251 LEU A CA 1
ATOM 1962 C C . LEU A 1 251 ? 1.601 -8.568 7.027 1.00 80.88 251 LEU A C 1
ATOM 1964 O O . LEU A 1 251 ? 1.176 -9.314 6.147 1.00 80.88 251 LEU A O 1
ATOM 1968 N N . LEU A 1 252 ? 1.236 -7.286 7.151 1.00 85.69 252 LEU A N 1
ATOM 1969 C CA . LEU A 1 252 ? 0.279 -6.634 6.253 1.00 85.69 252 LEU A CA 1
ATOM 1970 C C . LEU A 1 252 ? 0.686 -6.841 4.790 1.00 85.69 252 LEU A C 1
ATOM 1972 O O . LEU A 1 252 ? -0.137 -7.211 3.965 1.00 85.69 252 LEU A O 1
ATOM 1976 N N . GLU A 1 253 ? 1.980 -6.711 4.493 1.00 88.19 253 GLU A N 1
ATOM 1977 C CA . GLU A 1 253 ? 2.567 -6.815 3.154 1.00 88.19 253 GLU A CA 1
ATOM 1978 C C . GLU A 1 253 ? 2.388 -8.181 2.482 1.00 88.19 253 GLU A C 1
ATOM 1980 O O . GLU A 1 253 ? 2.617 -8.305 1.280 1.00 88.19 253 GLU A O 1
ATOM 1985 N N . ARG A 1 254 ? 2.067 -9.222 3.255 1.00 85.06 254 ARG A N 1
ATOM 1986 C CA . ARG A 1 254 ? 1.941 -10.595 2.755 1.00 85.06 254 ARG A CA 1
ATOM 1987 C C . ARG A 1 254 ? 0.509 -10.988 2.418 1.00 85.06 254 ARG A C 1
ATOM 1989 O O . ARG A 1 254 ? 0.316 -12.002 1.755 1.00 85.06 254 ARG A O 1
ATOM 1996 N N . PHE A 1 255 ? -0.472 -10.204 2.850 1.00 87.69 255 PHE A N 1
ATOM 1997 C CA . PHE A 1 255 ? -1.855 -10.379 2.424 1.00 87.69 255 PHE A CA 1
ATOM 1998 C C . PHE A 1 255 ? -2.042 -9.918 0.978 1.00 87.69 255 PHE A C 1
ATOM 2000 O O . PHE A 1 255 ? -1.286 -9.072 0.504 1.00 87.69 255 PHE A O 1
ATOM 2007 N N . SER A 1 256 ? -3.062 -10.436 0.291 1.00 87.31 256 SER A N 1
ATOM 2008 C CA . SER A 1 256 ? -3.437 -9.970 -1.049 1.00 87.31 256 SER A CA 1
ATOM 2009 C C . SER A 1 256 ? -3.891 -8.500 -1.027 1.00 87.31 256 SER A C 1
ATOM 2011 O O . SER A 1 256 ? -4.343 -8.018 0.019 1.00 87.31 256 SER A O 1
ATOM 2013 N N . PRO A 1 257 ? -3.829 -7.774 -2.160 1.00 89.19 257 PRO A N 1
ATOM 2014 C CA . PRO A 1 257 ? -4.305 -6.396 -2.256 1.00 89.19 257 PRO A CA 1
ATOM 2015 C C . PRO A 1 257 ? -5.733 -6.234 -1.726 1.00 89.19 257 PRO A C 1
ATOM 2017 O O . PRO A 1 257 ? -5.983 -5.325 -0.939 1.00 89.19 257 PRO A O 1
ATOM 2020 N N . ALA A 1 258 ? -6.630 -7.168 -2.057 1.00 87.88 258 ALA A N 1
ATOM 2021 C CA . ALA A 1 258 ? -8.016 -7.160 -1.594 1.00 87.88 258 ALA A CA 1
ATOM 2022 C C . ALA A 1 258 ? -8.129 -7.149 -0.059 1.00 87.88 258 ALA A C 1
ATOM 2024 O O . ALA A 1 258 ? -8.808 -6.295 0.505 1.00 87.88 258 ALA A O 1
ATOM 2025 N N . VAL A 1 259 ? -7.422 -8.046 0.638 1.00 90.06 259 VAL A N 1
ATOM 2026 C CA . VAL A 1 259 ? -7.455 -8.107 2.110 1.00 90.06 259 VAL A CA 1
ATOM 2027 C C . VAL A 1 259 ? -6.807 -6.867 2.730 1.00 90.06 259 VAL A C 1
ATOM 2029 O O . VAL A 1 259 ? -7.359 -6.290 3.668 1.00 90.06 259 VAL A O 1
ATOM 2032 N N . ARG A 1 260 ? -5.660 -6.424 2.195 1.00 91.75 260 ARG A N 1
ATOM 2033 C CA . ARG A 1 260 ? -4.954 -5.238 2.706 1.00 91.75 260 ARG A CA 1
ATOM 2034 C C . ARG A 1 260 ? -5.814 -3.987 2.606 1.00 91.75 260 ARG A C 1
ATOM 2036 O O . ARG A 1 260 ? -5.859 -3.221 3.561 1.00 91.75 260 ARG A O 1
ATOM 2043 N N . MET A 1 261 ? -6.492 -3.769 1.480 1.00 92.44 261 MET A N 1
ATOM 2044 C CA . MET A 1 261 ? -7.227 -2.520 1.263 1.00 92.44 261 MET A CA 1
ATOM 2045 C C . MET A 1 261 ? -8.439 -2.387 2.170 1.00 92.44 261 MET A C 1
ATOM 2047 O O . MET A 1 261 ? -8.660 -1.301 2.693 1.00 92.44 261 MET A O 1
ATOM 2051 N N . LYS A 1 262 ? -9.145 -3.483 2.469 1.00 94.38 262 LYS A N 1
ATOM 2052 C CA . LYS A 1 262 ? -10.215 -3.461 3.477 1.00 94.38 262 LYS A CA 1
ATOM 2053 C C . LYS A 1 262 ? -9.697 -3.046 4.852 1.00 94.38 262 LYS A C 1
ATOM 2055 O O . LYS A 1 262 ? -10.301 -2.210 5.517 1.00 94.38 262 LYS A O 1
ATOM 2060 N N . ALA A 1 263 ? -8.552 -3.588 5.255 1.00 94.62 263 ALA A N 1
ATOM 2061 C CA . ALA A 1 263 ? -7.931 -3.277 6.536 1.00 94.62 263 ALA A CA 1
ATOM 2062 C C . ALA A 1 263 ? -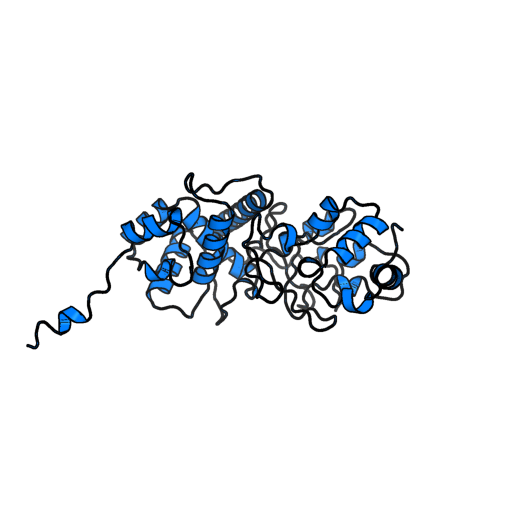7.441 -1.828 6.625 1.00 94.62 263 ALA A C 1
ATOM 2064 O O . ALA A 1 263 ? -7.667 -1.156 7.631 1.00 94.62 263 ALA A O 1
ATOM 2065 N N . VAL A 1 264 ? -6.795 -1.348 5.559 1.00 95.94 264 VAL A N 1
ATOM 2066 C CA . VAL A 1 264 ? -6.307 0.031 5.465 1.00 95.94 264 VAL A CA 1
ATOM 2067 C C . VAL A 1 264 ? -7.474 1.008 5.438 1.00 95.94 264 VAL A C 1
ATOM 2069 O O . VAL A 1 264 ? -7.429 1.990 6.166 1.00 95.94 264 VAL A O 1
ATOM 2072 N N . ALA A 1 265 ? -8.534 0.735 4.677 1.00 96.69 265 ALA A N 1
ATOM 2073 C CA . ALA A 1 265 ? -9.720 1.586 4.635 1.00 96.69 265 ALA A CA 1
ATOM 2074 C C . ALA A 1 265 ? -10.476 1.611 5.966 1.00 96.69 265 ALA A C 1
ATOM 2076 O O . ALA A 1 265 ? -10.890 2.679 6.399 1.00 96.69 265 ALA A O 1
ATOM 2077 N N . ALA A 1 266 ? -10.593 0.480 6.668 1.00 97.00 266 ALA A N 1
ATOM 2078 C CA . ALA A 1 266 ? -11.177 0.439 8.009 1.00 97.00 266 ALA A CA 1
ATOM 2079 C C . ALA A 1 266 ? -10.367 1.278 9.016 1.00 97.00 266 ALA A C 1
ATOM 2081 O O . ALA A 1 266 ? -10.929 2.084 9.761 1.00 97.00 266 ALA A O 1
ATOM 2082 N N . ALA A 1 267 ? -9.039 1.124 9.011 1.00 96.25 267 ALA A N 1
ATOM 2083 C CA . ALA A 1 267 ? -8.144 1.895 9.868 1.00 96.25 267 ALA A CA 1
ATOM 2084 C C . ALA A 1 267 ? -8.154 3.392 9.511 1.00 96.25 267 ALA A C 1
ATOM 2086 O O . ALA A 1 267 ? -8.250 4.236 10.399 1.00 96.25 267 ALA A O 1
ATOM 2087 N N . TYR A 1 268 ? -8.101 3.723 8.220 1.00 96.06 268 TYR A N 1
ATOM 2088 C CA . TYR A 1 268 ? -8.168 5.093 7.721 1.00 96.06 268 TYR A CA 1
ATOM 2089 C C . TYR A 1 268 ? -9.503 5.742 8.078 1.00 96.06 268 TYR A C 1
ATOM 2091 O O . TYR A 1 268 ? -9.510 6.831 8.635 1.00 96.06 268 TYR A O 1
ATOM 2099 N N . TRP A 1 269 ? -10.622 5.044 7.870 1.00 96.69 269 TRP A N 1
ATOM 2100 C CA . TRP A 1 269 ? -11.942 5.503 8.286 1.00 96.69 269 TRP A CA 1
ATOM 2101 C C . TRP A 1 269 ? -11.962 5.833 9.779 1.00 96.69 269 TRP A C 1
ATOM 2103 O O . TRP A 1 269 ? -12.410 6.913 10.143 1.00 96.69 269 TRP A O 1
ATOM 2113 N N . LEU A 1 270 ? -11.431 4.985 10.662 1.00 96.44 270 LEU A N 1
ATOM 2114 C CA . LEU A 1 270 ? -11.403 5.322 12.089 1.00 96.44 270 LEU A CA 1
ATOM 2115 C C . LEU A 1 270 ? -10.610 6.615 12.358 1.00 96.44 270 LEU A C 1
ATOM 2117 O O . LEU A 1 270 ? -11.040 7.445 13.156 1.00 96.44 270 LEU A O 1
ATOM 2121 N N . LEU A 1 271 ? -9.475 6.786 11.678 1.00 94.38 271 LEU A N 1
ATOM 2122 C CA . LEU A 1 271 ? -8.558 7.907 11.885 1.00 94.38 271 LEU A CA 1
ATOM 2123 C C . LEU A 1 271 ? -9.003 9.220 11.218 1.00 94.38 271 LEU A C 1
ATOM 2125 O O . LEU A 1 271 ? -8.626 10.281 11.701 1.00 94.38 271 LEU A O 1
ATOM 2129 N N . SER A 1 272 ? -9.797 9.184 10.145 1.00 91.50 272 SER A N 1
ATOM 2130 C CA . SER A 1 272 ? -10.225 10.391 9.412 1.00 91.50 272 SER A CA 1
ATOM 2131 C C . SER A 1 272 ? -11.181 11.299 10.190 1.00 91.50 272 SER A C 1
ATOM 2133 O O . SER A 1 272 ? -11.385 12.438 9.793 1.00 91.50 272 SER A O 1
ATOM 2135 N N . ASP A 1 273 ? -11.776 10.805 11.274 1.00 92.62 273 ASP A N 1
ATOM 2136 C CA . ASP A 1 273 ? -12.657 11.563 12.173 1.00 92.62 273 ASP A CA 1
ATOM 2137 C C . ASP A 1 273 ? -12.339 11.155 13.620 1.00 92.62 273 ASP A C 1
ATOM 2139 O O . ASP A 1 273 ? -13.141 10.568 14.358 1.00 92.62 273 ASP A O 1
ATOM 2143 N N . TRP A 1 274 ? -11.066 11.352 13.960 1.00 92.62 274 TRP A N 1
ATOM 2144 C CA . TRP A 1 274 ? -10.479 10.986 15.238 1.00 92.62 274 TRP A CA 1
ATOM 2145 C C . TRP A 1 274 ? -10.522 12.164 16.224 1.00 92.62 274 TRP A C 1
ATOM 2147 O O . TRP A 1 274 ? -10.099 13.260 15.855 1.00 92.62 274 TRP A O 1
ATOM 2157 N N . PRO A 1 275 ? -10.942 11.964 17.490 1.00 94.06 275 PRO A N 1
ATOM 2158 C CA . PRO A 1 275 ? -11.343 10.700 18.116 1.00 94.06 275 PRO A CA 1
ATOM 2159 C C . PRO A 1 275 ? -12.854 10.409 18.074 1.00 94.06 275 PRO A C 1
ATOM 2161 O O . PRO A 1 275 ? -13.298 9.414 18.643 1.00 94.06 275 PRO A O 1
ATOM 2164 N N . SER A 1 276 ? -13.667 11.225 17.405 1.00 94.81 276 SER A N 1
ATOM 2165 C CA . SER A 1 276 ? -15.135 11.133 17.459 1.00 94.81 276 SER A CA 1
ATOM 2166 C C . SER A 1 276 ? -15.708 9.797 16.959 1.00 94.81 276 SER A C 1
ATOM 2168 O O . SER A 1 276 ? -16.739 9.336 17.456 1.00 94.81 276 SER A O 1
ATOM 2170 N N . ARG A 1 277 ? -15.067 9.119 15.994 1.00 95.69 277 ARG A N 1
ATOM 2171 C CA . ARG A 1 277 ? -15.450 7.744 15.598 1.00 95.69 277 ARG A CA 1
ATOM 2172 C C . ARG A 1 277 ? -15.131 6.710 16.676 1.00 95.69 277 ARG A C 1
ATOM 2174 O O . ARG A 1 277 ? -15.919 5.783 16.850 1.00 95.69 277 ARG A O 1
ATOM 2181 N N . LEU A 1 278 ? -14.035 6.878 17.418 1.00 95.88 278 LEU A N 1
ATOM 2182 C CA . LEU A 1 278 ? -13.707 6.009 18.550 1.00 95.88 278 LEU A CA 1
ATOM 2183 C C . LEU A 1 278 ? -14.763 6.137 19.654 1.00 95.88 278 LEU A C 1
ATOM 2185 O O . LEU A 1 278 ? -15.275 5.122 20.114 1.00 95.88 278 LEU A O 1
ATOM 2189 N N . GLU A 1 279 ? -15.128 7.368 20.021 1.00 95.75 279 GLU A N 1
ATOM 2190 C CA . GLU A 1 279 ? -16.139 7.651 21.054 1.00 95.75 279 GLU A CA 1
ATOM 2191 C C . GLU A 1 279 ? -17.480 6.982 20.724 1.00 95.75 279 GLU A C 1
ATOM 2193 O O . GLU A 1 279 ? -18.052 6.270 21.550 1.00 95.75 279 GLU A O 1
ATOM 2198 N N . ARG A 1 280 ? -17.945 7.123 19.476 1.00 96.31 280 ARG A N 1
ATOM 2199 C CA . ARG A 1 280 ? -19.191 6.498 19.003 1.00 96.31 280 ARG A CA 1
ATOM 2200 C C . ARG A 1 280 ? -19.146 4.971 18.999 1.00 96.31 280 ARG A C 1
ATOM 2202 O O . ARG A 1 280 ? -20.184 4.337 19.188 1.00 96.31 280 ARG A O 1
ATOM 2209 N N . ILE A 1 281 ? -17.981 4.378 18.735 1.00 95.94 281 ILE A N 1
ATOM 2210 C CA . ILE A 1 281 ? -17.816 2.924 18.790 1.00 95.94 281 ILE A CA 1
ATOM 2211 C C . ILE A 1 281 ? -17.835 2.446 20.241 1.00 95.94 281 ILE A C 1
ATOM 2213 O O . ILE A 1 281 ? -18.600 1.533 20.542 1.00 95.94 281 ILE A O 1
ATOM 2217 N N . ASP A 1 282 ? -17.056 3.064 21.133 1.00 94.19 282 ASP A N 1
ATOM 2218 C CA . ASP A 1 282 ? -16.941 2.627 22.531 1.00 94.19 282 ASP A CA 1
ATOM 2219 C C . ASP A 1 282 ? -18.285 2.699 23.275 1.00 94.19 282 ASP A C 1
ATOM 2221 O O . ASP A 1 282 ? -18.643 1.766 23.994 1.00 94.19 282 ASP A O 1
ATOM 2225 N N . GLN A 1 283 ? -19.091 3.735 22.999 1.00 93.06 283 GLN A N 1
ATOM 2226 C CA . GLN A 1 283 ? -20.453 3.880 23.534 1.00 93.06 283 GLN A CA 1
ATOM 2227 C C . GLN A 1 283 ? -21.373 2.697 23.191 1.00 93.06 283 GLN A C 1
ATOM 2229 O O . GLN A 1 283 ? -22.227 2.326 23.994 1.00 93.06 283 GLN A O 1
ATOM 2234 N N . LYS A 1 284 ? -21.223 2.103 22.000 1.00 93.19 284 LYS A N 1
ATOM 2235 C CA . LYS A 1 284 ? -22.035 0.958 21.548 1.00 93.19 284 LYS A CA 1
ATOM 2236 C C . LYS A 1 284 ? -21.398 -0.381 21.888 1.00 93.19 284 LYS A C 1
ATOM 2238 O O . LYS A 1 284 ? -22.083 -1.391 22.026 1.00 93.19 284 LYS A O 1
ATOM 2243 N N . THR A 1 285 ? -20.076 -0.429 21.912 1.00 90.75 285 THR A N 1
ATOM 2244 C CA . THR A 1 285 ? -19.297 -1.648 22.069 1.00 90.75 285 THR A CA 1
ATOM 2245 C C . THR A 1 285 ? -18.024 -1.303 22.835 1.00 90.75 285 THR A C 1
ATOM 2247 O O . THR A 1 285 ? -17.039 -0.909 22.215 1.00 90.75 285 THR A O 1
ATOM 2250 N N . PRO A 1 286 ? -18.035 -1.479 24.167 1.00 90.06 286 PRO A N 1
ATOM 2251 C CA . PRO A 1 286 ? -16.874 -1.322 25.030 1.00 90.06 286 PRO A CA 1
ATOM 2252 C C . PRO A 1 286 ? -15.564 -1.856 24.451 1.00 90.06 286 PRO A C 1
ATOM 2254 O O . PRO A 1 286 ? -15.418 -3.064 24.234 1.00 90.06 286 PRO A O 1
ATOM 2257 N N . LEU A 1 287 ? -14.591 -0.970 24.254 1.00 90.75 287 LEU A N 1
ATOM 2258 C CA . LEU A 1 287 ? -13.265 -1.315 23.767 1.00 90.75 287 LEU A CA 1
ATOM 2259 C C . LEU A 1 287 ? -12.244 -1.311 24.906 1.00 90.75 287 LEU A C 1
ATOM 2261 O O . LEU A 1 287 ? -12.361 -0.603 25.904 1.00 90.75 287 LEU A O 1
ATOM 2265 N N . TRP A 1 288 ? -11.199 -2.114 24.732 1.00 88.38 288 TRP A N 1
ATOM 2266 C CA . TRP A 1 288 ? -10.037 -2.113 25.613 1.00 88.38 288 TRP A CA 1
ATOM 2267 C C . TRP A 1 288 ? -8.929 -1.284 24.977 1.00 88.38 288 TRP A C 1
ATOM 2269 O O . TRP A 1 288 ? -8.564 -1.536 23.827 1.00 88.38 288 TRP A O 1
ATOM 2279 N N . SER A 1 289 ? -8.337 -0.357 25.733 1.00 89.56 289 SER A N 1
ATOM 2280 C CA . SER A 1 289 ? -7.191 0.444 25.274 1.00 89.56 289 SER A CA 1
ATOM 2281 C C . SER A 1 289 ? -6.065 -0.417 24.682 1.00 89.56 289 SER A C 1
ATOM 2283 O O . SER A 1 289 ? -5.508 -0.076 23.638 1.00 89.56 289 SER A O 1
ATOM 2285 N N . SER A 1 290 ? -5.800 -1.588 25.275 1.00 87.75 290 SER A N 1
ATOM 2286 C CA . SER A 1 290 ? -4.803 -2.559 24.805 1.00 87.75 290 SER A CA 1
ATOM 2287 C C . SER A 1 290 ? -5.014 -3.001 23.353 1.00 87.75 290 SER A C 1
ATOM 2289 O O . SER A 1 290 ? -4.033 -3.182 22.633 1.00 87.75 290 SER A O 1
ATOM 2291 N N . ALA A 1 291 ? -6.261 -3.095 22.876 1.00 88.12 291 ALA A N 1
ATOM 2292 C CA . ALA A 1 291 ? -6.565 -3.474 21.496 1.00 88.12 291 ALA A CA 1
ATOM 2293 C C . ALA A 1 291 ? -6.074 -2.436 20.470 1.00 88.12 291 ALA A C 1
ATOM 2295 O O . ALA A 1 291 ? -5.722 -2.798 19.348 1.00 88.12 291 ALA A O 1
ATOM 2296 N N . LEU A 1 292 ? -6.013 -1.159 20.862 1.00 89.88 292 LEU A N 1
ATOM 2297 C CA . LEU A 1 292 ? -5.621 -0.039 20.003 1.00 89.88 292 LEU A CA 1
ATOM 2298 C C . LEU A 1 292 ? -4.121 0.289 20.084 1.00 89.88 292 LEU A C 1
ATOM 2300 O O . LEU A 1 292 ? -3.594 0.903 19.155 1.00 89.88 292 LEU A O 1
ATOM 2304 N N . ILE A 1 293 ? -3.430 -0.118 21.158 1.00 88.44 293 ILE A N 1
ATOM 2305 C CA . ILE A 1 293 ? -2.042 0.305 21.438 1.00 88.44 293 ILE A CA 1
ATOM 2306 C C . ILE A 1 293 ? -0.997 -0.822 21.449 1.00 88.44 293 ILE A C 1
ATOM 2308 O O . ILE A 1 293 ? 0.186 -0.532 21.302 1.00 88.44 293 ILE A O 1
ATOM 2312 N N . GLN A 1 294 ? -1.391 -2.097 21.570 1.00 77.12 294 GLN A N 1
ATOM 2313 C CA . GLN A 1 294 ? -0.477 -3.245 21.776 1.00 77.12 294 GLN A CA 1
ATOM 2314 C C . GLN A 1 294 ? 0.693 -3.359 20.778 1.00 77.12 294 GLN A C 1
ATOM 2316 O O . GLN A 1 294 ? 1.748 -3.883 21.117 1.00 77.12 294 GLN A O 1
ATOM 2321 N N . ASN A 1 295 ? 0.520 -2.875 19.546 1.00 70.81 295 ASN A N 1
ATOM 2322 C CA . ASN A 1 295 ? 1.512 -2.991 18.481 1.00 70.81 295 ASN A CA 1
ATOM 2323 C C . ASN A 1 295 ? 2.211 -1.660 18.204 1.00 70.81 295 ASN A C 1
ATOM 2325 O O . ASN A 1 295 ? 2.823 -1.540 17.147 1.00 70.81 295 ASN A O 1
ATOM 2329 N N . ILE A 1 296 ? 2.114 -0.662 19.092 1.00 78.12 296 ILE A N 1
ATOM 2330 C CA . ILE A 1 296 ? 2.667 0.688 18.917 1.00 78.12 296 ILE A CA 1
ATOM 2331 C C . ILE A 1 296 ? 3.720 0.965 19.993 1.00 78.12 296 ILE A C 1
ATOM 2333 O O . ILE A 1 296 ? 3.400 1.288 21.127 1.00 78.12 296 ILE A O 1
ATOM 2337 N N . HIS A 1 297 ? 5.002 0.866 19.625 1.00 70.75 297 HIS A N 1
ATOM 2338 C CA . HIS A 1 297 ? 6.111 1.039 20.577 1.00 70.75 297 HIS A CA 1
ATOM 2339 C C . HIS A 1 297 ? 6.209 2.472 21.126 1.00 70.75 297 HIS A C 1
ATOM 2341 O O . HIS A 1 297 ? 6.549 2.679 22.285 1.00 70.75 297 HIS A O 1
ATOM 2347 N N . ARG A 1 298 ? 5.953 3.481 20.286 1.00 84.00 298 ARG A N 1
ATOM 2348 C CA . ARG A 1 298 ? 5.933 4.889 20.692 1.00 84.00 298 ARG A CA 1
ATOM 2349 C C . ARG A 1 298 ? 4.592 5.476 20.293 1.00 84.00 298 ARG A C 1
ATOM 2351 O O . ARG A 1 298 ? 4.411 5.854 19.141 1.00 84.00 298 ARG A O 1
ATOM 2358 N N . ILE A 1 299 ? 3.661 5.482 21.240 1.00 88.69 299 ILE A N 1
ATOM 2359 C CA . ILE A 1 299 ? 2.296 5.962 21.037 1.00 88.69 299 ILE A CA 1
ATOM 2360 C C . ILE A 1 299 ? 2.340 7.494 20.932 1.00 88.69 299 ILE A C 1
ATOM 2362 O O . ILE A 1 299 ? 2.740 8.147 21.897 1.00 88.69 299 ILE A O 1
ATOM 2366 N N . PRO A 1 300 ? 1.978 8.087 19.782 1.00 90.81 300 PRO A N 1
ATOM 2367 C CA . PRO A 1 300 ? 1.905 9.539 19.650 1.00 90.81 300 PRO A CA 1
ATOM 2368 C C . PRO A 1 300 ? 0.797 10.106 20.538 1.00 90.81 300 PRO A C 1
ATOM 2370 O O . PRO A 1 300 ? -0.263 9.492 20.632 1.00 90.81 300 PRO A O 1
ATOM 2373 N N . SER A 1 301 ? 0.992 11.285 21.133 1.00 90.56 301 SER A N 1
ATOM 2374 C CA . SER A 1 301 ? -0.002 11.901 22.031 1.00 90.56 301 SER A CA 1
ATOM 2375 C C . SER A 1 301 ? -1.363 12.103 21.362 1.00 90.56 301 SER A C 1
ATOM 2377 O O . SER A 1 301 ? -2.379 11.753 21.951 1.00 90.56 301 SER A O 1
ATOM 2379 N N . TRP A 1 302 ? -1.389 12.554 20.101 1.00 91.69 302 TRP A N 1
ATOM 2380 C CA . TRP A 1 302 ? -2.632 12.748 19.337 1.00 91.69 302 TRP A CA 1
ATOM 2381 C C . TRP A 1 302 ? -3.466 11.460 19.196 1.00 91.69 302 TRP A C 1
ATOM 2383 O O . TRP A 1 302 ? -4.691 11.518 19.093 1.00 91.69 302 TRP A O 1
ATOM 2393 N N . TYR A 1 303 ? -2.814 10.292 19.207 1.00 93.12 303 TYR A N 1
ATOM 2394 C CA . TYR A 1 303 ? -3.471 8.989 19.129 1.00 93.12 303 TYR A CA 1
ATOM 2395 C C . TYR A 1 303 ? -3.726 8.397 20.520 1.00 93.12 303 TYR A C 1
ATOM 2397 O O . TYR A 1 303 ? -4.810 7.902 20.794 1.00 93.12 303 TYR A O 1
ATOM 2405 N N . GLY A 1 304 ? -2.742 8.452 21.417 1.00 92.00 304 GLY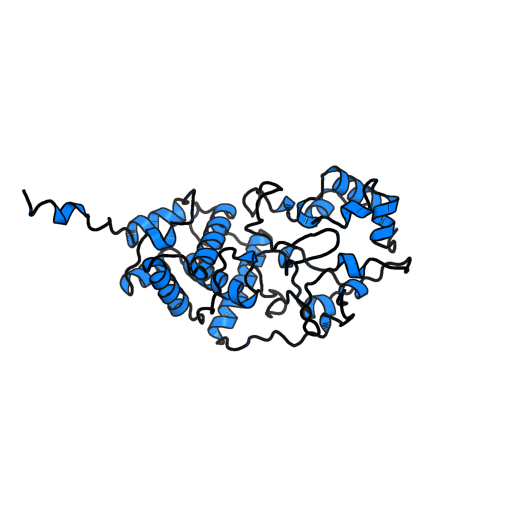 A N 1
ATOM 2406 C CA . GLY A 1 304 ? -2.815 7.833 22.739 1.00 92.00 304 GLY A CA 1
ATOM 2407 C C . GLY A 1 304 ? -3.768 8.536 23.697 1.00 92.00 304 GLY A C 1
ATOM 2408 O O . GLY A 1 304 ? -4.546 7.864 24.365 1.00 92.00 304 GLY A O 1
ATOM 2409 N N . GLU A 1 305 ? -3.737 9.868 23.745 1.00 91.38 305 GLU A N 1
ATOM 2410 C CA . GLU A 1 305 ? -4.491 10.645 24.735 1.00 91.38 305 GLU A CA 1
ATOM 2411 C C . GLU A 1 305 ? -6.004 10.383 24.655 1.00 91.38 305 GLU A C 1
ATOM 2413 O O . GLU A 1 305 ? -6.608 10.049 25.679 1.00 91.38 305 GLU A O 1
ATOM 2418 N N . PRO A 1 306 ? -6.642 10.389 23.463 1.00 92.75 306 PRO A N 1
ATOM 2419 C CA . PRO A 1 306 ? -8.050 10.024 23.374 1.00 92.75 306 PRO A CA 1
ATOM 2420 C C . PRO A 1 306 ? -8.326 8.576 23.789 1.00 92.75 306 PRO A C 1
ATOM 2422 O O . PRO A 1 306 ? -9.331 8.315 24.440 1.00 92.75 306 PRO A O 1
ATOM 2425 N N . ILE A 1 307 ? -7.437 7.627 23.477 1.00 93.19 307 ILE A N 1
ATOM 2426 C CA . ILE A 1 307 ? -7.620 6.218 23.867 1.00 93.19 307 ILE A CA 1
ATOM 2427 C C . ILE A 1 307 ? -7.632 6.077 25.385 1.00 93.19 307 ILE A C 1
ATOM 2429 O O . ILE A 1 307 ? -8.466 5.347 25.921 1.00 93.19 307 ILE A O 1
ATOM 2433 N N . TYR A 1 308 ? -6.724 6.764 26.079 1.00 90.75 308 TYR A N 1
ATOM 2434 C CA . TYR A 1 308 ? -6.679 6.730 27.537 1.00 90.75 308 TYR A CA 1
ATOM 2435 C C . TYR A 1 308 ? -7.875 7.442 28.171 1.00 90.75 308 TYR A C 1
ATOM 2437 O O . TYR A 1 308 ? -8.363 7.009 29.207 1.00 90.75 308 TYR A O 1
ATOM 2445 N N . ARG A 1 309 ? -8.408 8.482 27.532 1.00 91.69 309 ARG A N 1
ATOM 2446 C CA . ARG A 1 309 ? -9.619 9.156 28.007 1.00 91.69 309 ARG A CA 1
ATOM 2447 C C . ARG A 1 309 ? -10.892 8.327 27.797 1.00 91.69 309 ARG A C 1
ATOM 2449 O O . ARG A 1 309 ? -11.772 8.348 28.648 1.00 91.69 309 ARG A O 1
ATOM 2456 N N . ILE A 1 310 ? -11.005 7.635 26.662 1.00 91.00 310 ILE A N 1
ATOM 2457 C CA . ILE A 1 310 ? -12.254 7.000 26.205 1.00 91.00 310 ILE A CA 1
ATOM 2458 C C . ILE A 1 310 ? -12.309 5.519 26.594 1.00 91.00 310 ILE A C 1
ATOM 2460 O O . ILE A 1 310 ? -13.298 5.054 27.146 1.00 91.00 310 ILE A O 1
ATOM 2464 N N . CYS A 1 311 ? -11.240 4.770 26.316 1.00 85.88 311 CYS A N 1
ATOM 2465 C CA . CYS A 1 311 ? -11.223 3.305 26.391 1.00 85.88 311 CYS A CA 1
ATOM 2466 C C . CYS A 1 311 ? -10.396 2.761 27.568 1.00 85.88 311 CYS A C 1
ATOM 2468 O O . CYS A 1 311 ? -10.182 1.546 27.662 1.00 85.88 311 CYS A O 1
ATOM 2470 N N . TYR A 1 312 ? -9.856 3.620 28.442 1.00 69.81 312 TYR A N 1
ATOM 2471 C CA . TYR A 1 312 ? -9.075 3.152 29.586 1.00 69.81 312 TYR A CA 1
ATOM 2472 C C . TYR A 1 312 ? -9.982 2.518 30.631 1.00 69.81 312 TYR A C 1
ATOM 2474 O O . TYR A 1 312 ? -10.678 3.181 31.395 1.00 69.81 312 TYR A O 1
ATOM 2482 N N . ARG A 1 313 ? -9.925 1.193 30.681 1.00 66.00 313 ARG A N 1
ATOM 2483 C CA . ARG A 1 313 ? -10.478 0.398 31.766 1.00 66.00 313 ARG A CA 1
ATOM 2484 C C . ARG A 1 313 ? -9.279 -0.202 32.483 1.00 66.00 313 ARG A C 1
ATOM 2486 O O . ARG A 1 313 ? -8.632 -1.075 31.894 1.00 66.00 313 ARG A O 1
ATOM 2493 N N . PRO A 1 314 ? -8.908 0.274 33.686 1.00 51.12 314 PRO A N 1
ATOM 2494 C CA . PRO A 1 314 ? -7.882 -0.408 34.458 1.00 51.12 314 PRO A CA 1
ATOM 2495 C C . PRO A 1 314 ? -8.318 -1.867 34.591 1.00 51.12 314 PRO A C 1
ATOM 2497 O O . PRO A 1 314 ? -9.507 -2.141 34.774 1.00 51.12 314 PRO A O 1
ATOM 2500 N N . LEU A 1 315 ? -7.376 -2.801 34.418 1.00 44.47 315 LEU A N 1
ATOM 2501 C CA . LEU A 1 315 ? -7.629 -4.219 34.661 1.00 44.47 315 LEU A CA 1
ATOM 2502 C C . LEU A 1 315 ? -8.393 -4.316 35.979 1.00 44.47 315 LEU A C 1
ATOM 2504 O O . LEU A 1 315 ? -7.871 -3.877 37.006 1.00 44.47 315 LEU A O 1
ATOM 2508 N N . ALA A 1 316 ? -9.626 -4.836 35.939 1.00 38.53 316 ALA A N 1
ATOM 2509 C CA . ALA A 1 316 ? -10.329 -5.215 37.151 1.00 38.53 316 ALA A CA 1
ATOM 2510 C C . ALA A 1 316 ? -9.355 -6.106 37.909 1.00 38.53 316 ALA A C 1
ATOM 2512 O O . ALA A 1 316 ? -8.937 -7.159 37.420 1.00 38.53 316 ALA A O 1
ATOM 2513 N N . SER A 1 317 ? -8.861 -5.569 39.013 1.00 37.31 317 SER A N 1
ATOM 2514 C CA . SER A 1 317 ? -7.679 -6.079 39.652 1.00 37.31 317 SER A CA 1
ATOM 2515 C C . SER A 1 317 ? -7.928 -7.538 40.019 1.00 37.31 317 SER A C 1
ATOM 2517 O O . SER A 1 317 ? -8.880 -7.890 40.716 1.00 37.31 317 SER A O 1
ATOM 2519 N N . SER A 1 318 ? -7.000 -8.406 39.632 1.00 34.62 318 SER A N 1
ATOM 2520 C CA . SER A 1 318 ? -6.805 -9.688 40.311 1.00 34.62 318 SER A CA 1
ATOM 2521 C C . SER A 1 318 ? -6.528 -9.504 41.819 1.00 34.62 318 SER A C 1
ATOM 2523 O O . SER A 1 318 ? -6.466 -10.484 42.556 1.00 34.62 318 SER A O 1
ATOM 2525 N N . GLN A 1 319 ? -6.436 -8.259 42.308 1.00 35.00 319 GLN A N 1
ATOM 2526 C CA . GLN A 1 319 ? -6.377 -7.881 43.717 1.00 35.00 319 GLN A CA 1
ATOM 2527 C C . GLN A 1 319 ? -7.752 -7.798 44.411 1.00 35.00 319 GLN A C 1
ATOM 2529 O O . GLN A 1 319 ? -7.795 -7.928 45.630 1.00 35.00 319 GLN A O 1
ATOM 2534 N N . ALA A 1 320 ? -8.884 -7.716 43.698 1.00 32.53 320 ALA A N 1
ATOM 2535 C CA . ALA A 1 320 ? -10.211 -7.758 44.336 1.00 32.53 320 ALA A CA 1
ATOM 2536 C C . ALA A 1 320 ? -10.609 -9.164 44.843 1.00 32.53 320 ALA A C 1
ATOM 2538 O O . ALA A 1 320 ? -11.510 -9.294 45.668 1.00 32.53 320 ALA A O 1
ATOM 2539 N N . LYS A 1 321 ? -9.916 -10.227 44.401 1.00 32.91 321 LYS A N 1
ATOM 2540 C CA . LYS A 1 321 ? -10.105 -11.599 44.917 1.00 32.91 321 LYS A CA 1
ATOM 2541 C C . LYS A 1 321 ? -9.206 -11.955 46.109 1.00 32.91 321 LYS A C 1
ATOM 2543 O O . LYS A 1 321 ? -9.423 -13.000 46.709 1.00 32.91 321 LYS A O 1
ATOM 2548 N N . ARG A 1 322 ? -8.240 -11.106 46.489 1.00 32.97 322 ARG A N 1
ATOM 2549 C CA . ARG A 1 322 ? -7.395 -11.316 47.686 1.00 32.97 322 ARG A CA 1
ATOM 2550 C C . ARG A 1 322 ? -7.856 -10.545 48.926 1.00 32.97 322 ARG A C 1
ATOM 2552 O O . ARG A 1 322 ? -7.437 -10.892 50.017 1.00 32.97 322 ARG A O 1
ATOM 2559 N N . ALA A 1 323 ? -8.769 -9.584 48.788 1.00 31.52 323 ALA A N 1
ATOM 2560 C CA . ALA A 1 323 ? -9.329 -8.825 49.915 1.00 31.52 323 ALA A CA 1
ATOM 2561 C C . ALA A 1 323 ? -10.601 -9.450 50.540 1.00 31.52 323 ALA A C 1
ATOM 2563 O O . ALA A 1 323 ? -11.277 -8.811 51.335 1.00 31.52 323 ALA A O 1
ATOM 2564 N N . LYS A 1 324 ? -10.951 -10.692 50.169 1.00 35.19 324 LYS A N 1
ATOM 2565 C CA . LYS A 1 324 ? -12.013 -11.496 50.816 1.00 35.19 324 LYS A CA 1
ATOM 2566 C C . LYS A 1 324 ? -11.496 -12.821 51.392 1.00 35.19 324 LYS A C 1
ATOM 2568 O O . LYS A 1 324 ? -12.281 -13.715 51.681 1.00 35.19 324 LYS A O 1
ATOM 2573 N N . ALA A 1 325 ? -10.178 -12.954 51.513 1.00 36.78 325 ALA A N 1
ATOM 2574 C CA . ALA A 1 325 ? -9.522 -14.120 52.088 1.00 36.78 325 ALA A CA 1
ATOM 2575 C C . ALA A 1 325 ? -8.245 -13.697 52.832 1.00 36.78 325 ALA A C 1
ATOM 2577 O O . ALA A 1 325 ? -7.168 -14.182 52.503 1.00 36.78 325 ALA A O 1
ATOM 2578 N N . VAL A 1 326 ? -8.378 -12.750 53.766 1.00 35.03 326 VAL A N 1
ATOM 2579 C CA . VAL A 1 326 ? -7.549 -12.592 54.976 1.00 35.03 326 VAL A CA 1
ATOM 2580 C C . VAL A 1 326 ? -8.448 -12.009 56.052 1.00 35.03 326 VAL A C 1
ATOM 2582 O O . VAL A 1 326 ? -9.177 -11.048 55.708 1.00 35.03 326 VAL A O 1
#

Secondary structure (DSSP, 8-state):
-TTB-HHHHHHHH-TTHHHHTTS-HHHH--HHHHHHHHHHTT--HHHHHTTSSGGGBTTTBPP--TTS--SSB----EETTEE-S----B-HHHHHH-SS----GGGGBTT--B-TTT-SBPB-B-TTT-PBP-HHHHT-SS-SB--GGGGGB-TTT--BGGG------TT--HHHHHHHHHHHHHHHHHHTTS---SS-TT--HHHHHHHHHHHHHHHH-SSS-HHHHHHHHHHHHHHT-------S---GGGS-HHHHHHHHHHHHHHHHTTTHHHHHHHHHS---HHHHHTT-SS--HHHHHHHHHHS------TTTTTTT--

pLDDT: mean 83.42, std 13.88, range [31.52, 97.06]

Organism: NCBI:txid1510150

Foldseek 3Di:
DQWAFQLRCLVPQPPCSLVCLLDPCLQPPDPVNLVSVCVVVVHPSVVSVVSHPQVCDPPQADHDDSPDDPLFFQQQCRDRLHRPALQFWADLVQQVPDPQGDGDPCRGTLLAAADLVVLFGIGSAAPPPRHGQRQSLLRDDDDRTDDSQSSQARSPPRDGVSPDPDRGPPPADPLQSVLLNVLNNQVVCLSVVNDAQLFDPPDDSNNVVVLLSQQLLLLQAPPDDPLSVLVNVLLCVVSVHDRDDHDNDRRSSRDDSVNSSSSSSSSSVPRNDPPVSVQVSCVVGQHALCSSPVRPPDRDCSRNVVSCVRRDDPPPDPVVVVVVPD

Radius of gyration: 22.39 Å; chains: 1; bounding box: 53×39×83 Å

InterPro domains:
  IPR009492 TniQ [PF06527] (1-122)